Protein AF-G2LH55-F1 (afdb_monomer)

Organism: Chloracidobacterium thermophilum (strain B) (NCBI:txid981222)

Foldseek 3Di:
DVVVVVVVVVVVVVVVVVVVVPDDDDDDDDDDDDDDDDDDDDDDDPVVVVVVVVVVVVVVVVVVVVVVVVVVVVVVVVVVVVVVVVVVVVVVVVVVVVVVVVVVVVVVVVVVVVVVVVVVVVVVVVVVVVVVVVVVVVVVVVVVVVVVVVVVVVVVVVVVVVVVVVVVVVVVVVVVVVVVVVVVVVVVVVVVVVVVVVVVVVVVVVVVVVVVVVVVVDDDDDDDDDDDDDDDDDDDDDDDDDDDDDDDDDDDPDDDDPPPPPPPVVVVVVVLLVQLLVLLLVLLVVCCVVPVPLLVVLLVVLQSCVSCVVSVVVSLVSSVVRHDPVCQQVDQSNLVCCCVPSVVNDPSSNDPPPDVCSSNPYD

Structure (mmCIF, N/CA/C/O backbone):
data_AF-G2LH55-F1
#
_entry.id   AF-G2LH55-F1
#
loop_
_atom_site.group_PDB
_atom_site.id
_atom_site.type_symbol
_atom_site.label_atom_id
_atom_site.label_alt_id
_atom_site.label_comp_id
_atom_site.label_asym_id
_atom_site.label_entity_id
_atom_site.label_seq_id
_atom_site.pdbx_PDB_ins_code
_atom_site.Cartn_x
_atom_site.Cartn_y
_atom_site.Cartn_z
_atom_site.occupancy
_atom_site.B_iso_or_equiv
_atom_site.auth_seq_id
_atom_site.auth_comp_id
_atom_site.auth_asym_id
_atom_site.auth_atom_id
_atom_site.pdbx_PDB_model_num
ATOM 1 N N . MET A 1 1 ? -8.264 20.936 -54.066 1.00 64.19 1 MET A N 1
ATOM 2 C CA . MET A 1 1 ? -6.931 21.371 -54.550 1.00 64.19 1 MET A CA 1
ATOM 3 C C . MET A 1 1 ? -6.030 20.211 -54.971 1.00 64.19 1 MET A C 1
ATOM 5 O O . MET A 1 1 ? -5.472 20.299 -56.052 1.00 64.19 1 MET A O 1
ATOM 9 N N . TYR A 1 2 ? -5.927 19.115 -54.209 1.00 72.25 2 TYR A N 1
ATOM 10 C CA . TYR A 1 2 ? -5.047 17.982 -54.558 1.00 72.25 2 TYR A CA 1
ATOM 11 C C . TYR A 1 2 ? -5.317 17.337 -55.932 1.00 72.25 2 TYR A C 1
ATOM 13 O O . TYR A 1 2 ? -4.376 17.037 -56.660 1.00 72.25 2 TYR A O 1
ATOM 21 N N . TY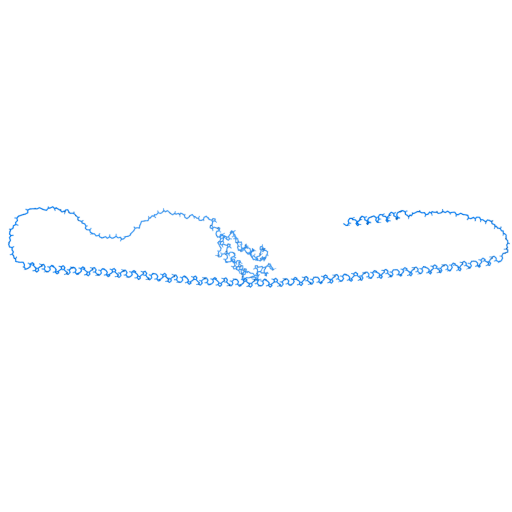R A 1 3 ? -6.584 17.211 -56.341 1.00 75.69 3 TYR A N 1
ATOM 22 C CA . TYR A 1 3 ? -6.937 16.637 -57.649 1.00 75.69 3 TYR A CA 1
ATOM 23 C C . TYR A 1 3 ? -6.503 17.496 -58.850 1.00 75.69 3 TYR A C 1
ATOM 25 O O . TYR A 1 3 ? -6.137 16.953 -59.887 1.00 75.69 3 TYR A O 1
ATOM 33 N N . ALA A 1 4 ? -6.488 18.826 -58.716 1.00 75.06 4 ALA A N 1
ATOM 34 C CA . ALA A 1 4 ? -6.081 19.717 -59.805 1.00 75.06 4 ALA A CA 1
ATOM 35 C C . ALA A 1 4 ? -4.562 19.660 -60.050 1.00 75.06 4 ALA A C 1
ATOM 37 O O . ALA A 1 4 ? -4.119 19.683 -61.193 1.00 75.06 4 ALA A O 1
ATOM 38 N N . ILE A 1 5 ? -3.769 19.513 -58.983 1.00 78.12 5 ILE A N 1
ATOM 39 C CA . ILE A 1 5 ? -2.306 19.399 -59.073 1.00 78.12 5 ILE A CA 1
ATOM 40 C C . ILE A 1 5 ? -1.908 18.055 -59.707 1.00 78.12 5 ILE A C 1
ATOM 42 O O . ILE A 1 5 ? -1.029 18.021 -60.564 1.00 78.12 5 ILE A O 1
ATOM 46 N N . ALA A 1 6 ? -2.600 16.961 -59.368 1.00 79.50 6 ALA A N 1
ATOM 47 C CA . ALA A 1 6 ? -2.318 15.636 -59.928 1.00 79.50 6 ALA A CA 1
ATOM 48 C C . ALA A 1 6 ? -2.534 15.558 -61.456 1.00 79.50 6 ALA A C 1
ATOM 50 O O . ALA A 1 6 ? -1.739 14.938 -62.162 1.00 79.50 6 ALA A O 1
ATOM 51 N N . ILE A 1 7 ? -3.567 16.227 -61.982 1.00 84.25 7 ILE A N 1
ATOM 52 C CA . ILE A 1 7 ? -3.867 16.247 -63.426 1.00 84.25 7 ILE A CA 1
ATOM 53 C C . ILE A 1 7 ? -2.803 17.035 -64.203 1.00 84.25 7 ILE A C 1
ATOM 55 O O . ILE A 1 7 ? -2.378 16.605 -65.275 1.00 84.25 7 ILE A O 1
ATOM 59 N N . VAL A 1 8 ? -2.320 18.152 -63.649 1.00 81.94 8 VAL A N 1
ATOM 60 C CA . VAL A 1 8 ? -1.263 18.959 -64.280 1.00 81.94 8 VAL A CA 1
ATOM 61 C C . VAL A 1 8 ? 0.060 18.190 -64.330 1.00 81.94 8 VAL A C 1
ATOM 63 O O . VAL A 1 8 ? 0.727 18.194 -65.362 1.00 81.94 8 VAL A O 1
ATOM 66 N N . VAL A 1 9 ? 0.415 17.463 -63.266 1.00 85.69 9 VAL A N 1
ATOM 67 C CA . VAL A 1 9 ? 1.640 16.642 -63.242 1.00 85.69 9 VAL A CA 1
ATOM 68 C C . VAL A 1 9 ? 1.572 15.512 -64.276 1.00 85.69 9 VAL A C 1
ATOM 70 O O . VAL A 1 9 ? 2.538 15.297 -65.008 1.00 85.69 9 VAL A O 1
ATOM 73 N N . LEU A 1 10 ? 0.425 14.840 -64.415 1.00 84.56 10 LEU A N 1
ATOM 74 C CA . LEU A 1 10 ? 0.250 13.788 -65.423 1.00 84.56 10 LEU A CA 1
ATOM 75 C C . LEU A 1 10 ? 0.331 14.317 -66.864 1.00 84.56 10 LEU A C 1
ATOM 77 O O . LEU A 1 10 ? 0.940 13.666 -67.713 1.00 84.56 10 LEU A O 1
ATOM 81 N N . ALA A 1 11 ? -0.208 15.507 -67.143 1.00 85.25 11 ALA A N 1
ATOM 82 C CA . ALA A 1 11 ? -0.117 16.124 -68.468 1.00 85.25 11 ALA A CA 1
ATOM 83 C C . ALA A 1 11 ? 1.333 16.500 -68.851 1.00 85.25 11 ALA A C 1
ATOM 85 O O . ALA A 1 11 ? 1.743 16.334 -70.003 1.00 85.25 11 ALA A O 1
ATOM 86 N N . VAL A 1 12 ? 2.144 16.946 -67.885 1.00 86.06 12 VAL A N 1
ATOM 87 C CA . VAL A 1 12 ? 3.565 17.274 -68.107 1.00 86.06 12 VAL A CA 1
ATOM 88 C C . VAL A 1 12 ? 4.394 16.011 -68.366 1.00 86.06 12 VAL A C 1
ATOM 90 O O . VAL A 1 12 ? 5.219 15.985 -69.277 1.00 86.06 12 VAL A O 1
ATOM 93 N N . VAL A 1 13 ? 4.135 14.926 -67.633 1.00 85.56 13 VAL A N 1
ATOM 94 C CA . VAL A 1 13 ? 4.820 13.645 -67.872 1.00 85.56 13 VAL A CA 1
ATOM 95 C C . VAL A 1 13 ? 4.432 13.058 -69.236 1.00 85.56 13 VAL A C 1
ATOM 97 O O . VAL A 1 13 ? 5.301 12.594 -69.974 1.00 85.56 13 VAL A O 1
ATOM 100 N N . ALA A 1 14 ? 3.157 13.145 -69.627 1.00 82.44 14 ALA A N 1
ATOM 101 C CA . ALA A 1 14 ? 2.689 12.653 -70.924 1.00 82.44 14 ALA A CA 1
ATOM 102 C C . ALA A 1 14 ? 3.310 13.412 -72.114 1.00 82.44 14 ALA A C 1
ATOM 104 O O . ALA A 1 14 ? 3.685 12.798 -73.115 1.00 82.44 14 ALA A O 1
ATOM 105 N N . THR A 1 15 ? 3.475 14.733 -71.999 1.00 78.81 15 THR A N 1
ATOM 106 C CA . THR A 1 15 ? 4.101 15.553 -73.053 1.00 78.81 15 THR A CA 1
ATOM 107 C C . THR A 1 15 ? 5.608 15.309 -73.173 1.00 78.81 15 THR A C 1
ATOM 109 O O . THR A 1 15 ? 6.123 15.259 -74.291 1.00 78.81 15 THR A O 1
ATOM 112 N N . ALA A 1 16 ? 6.311 15.058 -72.063 1.00 76.50 16 ALA A N 1
ATOM 113 C CA . ALA A 1 16 ? 7.733 14.702 -72.079 1.00 76.50 16 ALA A CA 1
ATOM 114 C C . ALA A 1 16 ? 7.993 13.328 -72.728 1.00 76.50 16 ALA A C 1
ATOM 116 O O . ALA A 1 16 ? 8.920 13.182 -73.528 1.00 76.50 16 ALA A O 1
ATOM 117 N N . VAL A 1 17 ? 7.144 12.334 -72.444 1.00 77.94 17 VAL A N 1
ATOM 118 C CA . VAL A 1 17 ? 7.252 10.994 -73.047 1.00 77.94 17 VAL A CA 1
ATOM 119 C C . VAL A 1 17 ? 6.922 11.032 -74.544 1.00 77.94 17 VAL A C 1
ATOM 121 O O . VAL A 1 17 ? 7.632 10.422 -75.342 1.00 77.94 17 VAL A O 1
ATOM 124 N N . TRP A 1 18 ? 5.911 11.804 -74.957 1.00 76.00 18 TRP A N 1
ATOM 125 C CA . TRP A 1 18 ? 5.570 11.974 -76.375 1.00 76.00 18 TRP A CA 1
ATOM 126 C C . TRP A 1 18 ? 6.697 12.652 -77.174 1.00 76.00 18 TRP A C 1
ATOM 128 O O . TRP A 1 18 ? 7.017 12.223 -78.283 1.00 76.00 18 TRP A O 1
ATOM 138 N N . PHE A 1 19 ? 7.369 13.649 -76.589 1.00 72.31 19 PHE A N 1
ATOM 139 C CA . PHE A 1 19 ? 8.493 14.340 -77.229 1.00 72.31 19 PHE A CA 1
ATOM 140 C C . PHE A 1 19 ? 9.734 13.446 -77.394 1.00 72.31 19 PHE A C 1
ATOM 142 O O . PHE A 1 19 ? 10.447 13.553 -78.392 1.00 72.31 19 PHE A O 1
ATOM 149 N N . PHE A 1 20 ? 9.975 12.532 -76.450 1.00 68.38 20 PHE A N 1
ATOM 150 C CA . PHE A 1 20 ? 11.118 11.618 -76.495 1.00 68.38 20 PHE A CA 1
ATOM 151 C C . PHE A 1 20 ? 10.909 10.445 -77.466 1.00 68.38 20 PHE A C 1
ATOM 153 O O . PHE A 1 20 ? 11.851 10.007 -78.121 1.00 68.38 20 PHE A O 1
ATOM 160 N N . VAL A 1 21 ? 9.670 9.976 -77.634 1.00 72.69 21 VAL A N 1
ATOM 161 C CA . VAL A 1 21 ? 9.350 8.883 -78.569 1.00 72.69 21 VAL A CA 1
ATOM 162 C C . VAL A 1 21 ? 9.294 9.359 -80.033 1.00 72.69 21 VAL A C 1
ATOM 164 O O . VAL A 1 21 ? 9.503 8.561 -80.944 1.00 72.69 21 VAL A O 1
ATOM 167 N N . PHE A 1 22 ? 9.074 10.654 -80.294 1.00 60.88 22 PHE A N 1
ATOM 168 C CA . PHE A 1 22 ? 8.843 11.162 -81.656 1.00 60.88 22 PHE A CA 1
ATOM 169 C C . PHE A 1 22 ? 10.090 11.701 -82.390 1.00 60.88 22 PHE A C 1
ATOM 171 O O . PHE A 1 22 ? 10.004 12.043 -83.570 1.00 60.88 22 PHE A O 1
ATOM 178 N N . LYS A 1 23 ? 11.269 11.772 -81.753 1.00 58.19 23 LYS A N 1
ATOM 179 C CA . LYS A 1 23 ? 12.467 12.373 -82.372 1.00 58.19 23 LYS A CA 1
ATOM 180 C C . LYS A 1 23 ? 13.677 11.436 -82.383 1.00 58.19 23 LYS A C 1
ATOM 182 O O . LYS A 1 23 ? 14.612 11.601 -81.611 1.00 58.19 23 LYS A O 1
ATOM 187 N N . GLY A 1 24 ? 13.690 10.492 -83.325 1.00 48.97 24 GLY A N 1
ATOM 188 C CA . GLY A 1 24 ? 14.867 9.651 -83.555 1.00 48.97 24 GLY A CA 1
ATOM 189 C C . GLY A 1 24 ? 14.798 8.771 -84.800 1.00 48.97 24 GLY A C 1
ATOM 190 O O . GLY A 1 24 ? 14.705 7.557 -84.668 1.00 48.97 24 GLY A O 1
ATOM 191 N N . LYS A 1 25 ? 14.852 9.357 -86.008 1.00 55.66 25 LYS A N 1
ATOM 192 C CA . LYS A 1 25 ? 15.287 8.649 -87.233 1.00 55.66 25 LYS A CA 1
ATOM 193 C C . LYS A 1 25 ? 15.568 9.615 -88.392 1.00 55.66 25 LYS A C 1
ATOM 195 O O . LYS A 1 25 ? 14.652 10.306 -88.828 1.00 55.66 25 LYS A O 1
ATOM 200 N N . LYS A 1 26 ? 16.822 9.651 -88.860 1.00 46.53 26 LYS A N 1
ATOM 201 C CA . LYS A 1 26 ? 17.352 10.176 -90.145 1.00 46.53 26 LYS A CA 1
ATOM 202 C C . LYS A 1 26 ? 18.884 10.019 -90.080 1.00 46.53 26 LYS A C 1
ATOM 204 O O . LYS A 1 26 ? 19.439 10.398 -89.057 1.00 46.53 26 LYS A O 1
ATOM 209 N N . THR A 1 27 ? 19.646 9.529 -91.052 1.00 44.38 27 THR A N 1
ATOM 210 C CA . THR A 1 27 ? 19.418 8.891 -92.363 1.00 44.38 27 THR A CA 1
ATOM 211 C C . THR A 1 27 ? 20.795 8.366 -92.795 1.00 44.38 27 THR A C 1
ATOM 213 O O . THR A 1 27 ? 21.792 9.028 -92.505 1.00 44.38 27 THR A O 1
ATOM 216 N N . ASP A 1 28 ? 20.830 7.220 -93.467 1.00 49.91 28 ASP A N 1
ATOM 217 C CA . ASP A 1 28 ? 22.025 6.612 -94.058 1.00 49.91 28 ASP A CA 1
ATOM 218 C C . ASP A 1 28 ? 22.551 7.371 -95.296 1.00 49.91 28 ASP A C 1
ATOM 220 O O . ASP A 1 28 ? 21.818 8.137 -95.925 1.00 49.91 28 ASP A O 1
ATOM 224 N N . ASP A 1 29 ? 23.831 7.114 -95.596 1.00 46.53 29 ASP A N 1
ATOM 225 C CA . ASP A 1 29 ? 24.490 6.931 -96.903 1.00 46.53 29 ASP A CA 1
ATOM 226 C C . ASP A 1 29 ? 24.016 7.700 -98.153 1.00 46.53 29 ASP A C 1
ATOM 228 O O . ASP A 1 29 ? 22.884 7.541 -98.602 1.00 46.53 29 ASP A O 1
ATOM 232 N N . ALA A 1 30 ? 24.961 8.375 -98.837 1.00 42.38 30 ALA A N 1
ATOM 233 C CA . ALA A 1 30 ? 25.106 8.336 -100.307 1.00 42.38 30 ALA A CA 1
ATOM 234 C C . ALA A 1 30 ? 26.306 9.149 -100.855 1.00 42.38 30 ALA A C 1
ATOM 236 O O . ALA A 1 30 ? 26.453 10.330 -100.554 1.00 42.38 30 ALA A O 1
ATOM 237 N N . GLY A 1 31 ? 27.031 8.531 -101.804 1.00 35.16 31 GLY A N 1
ATOM 238 C CA . GLY A 1 31 ? 27.524 9.148 -103.056 1.00 35.16 31 GLY A CA 1
ATOM 239 C C . GLY A 1 31 ? 28.988 9.626 -103.072 1.00 35.16 31 GLY A C 1
ATOM 240 O O . GLY A 1 31 ? 29.340 10.519 -102.318 1.00 35.16 31 GLY A O 1
ATOM 241 N N . LEU A 1 32 ? 29.927 9.002 -103.804 1.00 38.06 32 LEU A N 1
ATOM 242 C CA . LEU A 1 32 ? 30.124 8.862 -105.272 1.00 38.06 32 LEU A CA 1
ATOM 243 C C . LEU A 1 32 ? 30.915 10.011 -105.940 1.00 38.06 32 LEU A C 1
ATOM 245 O O . LEU A 1 32 ? 30.547 11.174 -105.835 1.00 38.06 32 LEU A O 1
ATOM 249 N N . GLY A 1 33 ? 31.913 9.616 -106.750 1.00 33.91 33 GLY A N 1
ATOM 250 C CA . GLY A 1 33 ? 32.657 10.429 -107.733 1.00 33.91 33 GLY A CA 1
ATOM 251 C C . GLY A 1 33 ? 34.082 10.772 -107.268 1.00 33.91 33 GLY A C 1
ATOM 252 O O . GLY A 1 33 ? 34.267 11.117 -106.116 1.00 33.91 33 GLY A O 1
ATOM 253 N N . LEU A 1 34 ? 35.154 10.724 -108.063 1.00 37.16 34 LEU A N 1
ATOM 254 C CA . LEU A 1 34 ? 35.272 10.831 -109.513 1.00 37.16 34 LEU A CA 1
ATOM 255 C C . LEU A 1 34 ? 36.726 10.465 -109.924 1.00 37.16 34 LEU A C 1
ATOM 257 O O . LEU A 1 34 ? 37.667 10.914 -109.283 1.00 37.16 34 LEU A O 1
ATOM 261 N N . THR A 1 35 ? 36.867 9.690 -111.007 1.00 36.41 35 THR A N 1
ATOM 262 C CA . THR A 1 35 ? 37.839 9.818 -112.127 1.00 36.41 35 THR A CA 1
ATOM 263 C C . THR A 1 35 ? 39.340 10.066 -111.900 1.00 36.41 35 THR A C 1
ATOM 265 O O . THR A 1 35 ? 39.733 11.025 -111.249 1.00 36.41 35 THR A O 1
ATOM 268 N N . GLY A 1 36 ? 40.169 9.377 -112.699 1.00 38.41 36 GLY A N 1
ATOM 269 C CA . GLY A 1 36 ? 41.393 9.994 -113.234 1.00 38.41 36 GLY A CA 1
ATOM 270 C C . GLY A 1 36 ? 42.547 9.040 -113.516 1.00 38.41 36 GLY A C 1
ATOM 271 O O . GLY A 1 36 ? 43.486 8.953 -112.738 1.00 38.41 36 GLY A O 1
ATOM 272 N N . ILE A 1 37 ? 42.490 8.346 -114.650 1.00 40.00 37 ILE A N 1
ATOM 273 C CA . ILE A 1 37 ? 43.579 7.540 -115.209 1.00 40.00 37 ILE A CA 1
ATOM 274 C C . ILE A 1 37 ? 44.536 8.496 -115.937 1.00 40.00 37 ILE A C 1
ATOM 276 O O . ILE A 1 37 ? 44.094 9.172 -116.863 1.00 40.00 37 ILE A O 1
ATOM 280 N N . ALA A 1 38 ? 45.817 8.540 -115.561 1.00 36.28 38 ALA A N 1
ATOM 281 C CA . ALA A 1 38 ? 46.905 9.023 -116.420 1.00 36.28 38 ALA A CA 1
ATOM 282 C C . ALA A 1 38 ? 48.277 8.582 -115.872 1.00 36.28 38 ALA A C 1
ATOM 284 O O . ALA A 1 38 ? 48.775 9.125 -114.890 1.00 36.28 38 ALA A O 1
ATOM 285 N N . SER A 1 39 ? 48.902 7.602 -116.530 1.00 45.91 39 SER A N 1
ATOM 286 C CA . SER A 1 39 ? 50.368 7.476 -116.573 1.00 45.91 39 SER A CA 1
ATOM 287 C C . SER A 1 39 ? 50.919 8.498 -117.579 1.00 45.91 39 SER A C 1
ATOM 289 O O . SER A 1 39 ? 50.200 8.844 -118.522 1.00 45.91 39 SER A O 1
ATOM 291 N N . PRO A 1 40 ? 52.177 8.962 -117.437 1.00 53.00 40 PRO A N 1
ATOM 292 C CA . PRO A 1 40 ? 53.256 8.224 -118.103 1.00 53.00 40 PRO A CA 1
ATOM 293 C C . PRO A 1 40 ? 54.645 8.249 -117.415 1.00 53.00 40 PRO A C 1
ATOM 295 O O . PRO A 1 40 ? 54.996 9.155 -116.672 1.00 53.00 40 PRO A O 1
ATOM 298 N N . ALA A 1 41 ? 55.424 7.219 -117.764 1.00 38.03 41 ALA A N 1
ATOM 299 C CA . ALA A 1 41 ? 56.844 7.220 -118.146 1.00 38.03 41 ALA A CA 1
ATOM 300 C C . ALA A 1 41 ? 57.958 7.796 -117.227 1.00 38.03 41 ALA A C 1
ATOM 302 O O . ALA A 1 41 ? 58.166 8.997 -117.130 1.00 38.03 41 ALA A O 1
ATOM 303 N N . LEU A 1 42 ? 58.808 6.856 -116.776 1.00 43.66 42 LEU A N 1
ATOM 304 C CA . LEU A 1 42 ? 60.255 6.765 -117.073 1.00 43.66 42 LEU A CA 1
ATOM 305 C C . LEU A 1 42 ? 61.218 7.833 -116.489 1.00 43.66 42 LEU A C 1
ATOM 307 O O . LEU A 1 42 ? 61.481 8.842 -117.135 1.00 43.66 42 LEU A O 1
ATOM 311 N N . ALA A 1 43 ? 61.879 7.527 -115.356 1.00 42.59 43 ALA A N 1
ATOM 312 C CA . ALA A 1 43 ? 63.171 8.129 -114.967 1.00 42.59 43 ALA A CA 1
ATOM 313 C C . ALA A 1 43 ? 63.974 7.272 -113.943 1.00 42.59 43 ALA A C 1
ATOM 315 O O . ALA A 1 43 ? 63.463 6.963 -112.875 1.00 42.59 43 ALA A O 1
ATOM 316 N N . ALA A 1 44 ? 65.213 6.915 -114.327 1.00 48.66 44 ALA A N 1
ATOM 317 C CA . ALA A 1 44 ? 66.447 6.536 -113.590 1.00 48.66 44 ALA A CA 1
ATOM 318 C C . ALA A 1 44 ? 66.428 5.670 -112.282 1.00 48.66 44 ALA A C 1
ATOM 320 O O . ALA A 1 44 ? 65.707 5.983 -111.339 1.00 48.66 44 ALA A O 1
ATOM 321 N N . PRO A 1 45 ? 67.299 4.634 -112.146 1.00 53.84 45 PRO A N 1
ATOM 322 C CA . PRO A 1 45 ? 67.207 3.639 -111.062 1.00 53.84 45 PRO A CA 1
ATOM 323 C C . PRO A 1 45 ? 67.914 3.930 -109.713 1.00 53.84 45 PRO A C 1
ATOM 325 O O . PRO A 1 45 ? 67.729 3.120 -108.805 1.00 53.84 45 PRO A O 1
ATOM 328 N N . ASP A 1 46 ? 68.641 5.038 -109.506 1.00 56.06 46 ASP A N 1
ATOM 329 C CA . ASP A 1 46 ? 69.423 5.227 -108.255 1.00 56.06 46 ASP A CA 1
ATOM 330 C C . ASP A 1 46 ? 68.859 6.256 -107.245 1.00 56.06 46 ASP A C 1
ATOM 332 O O . ASP A 1 46 ? 69.009 6.064 -106.037 1.00 56.06 46 ASP A O 1
ATOM 336 N N . ASP A 1 47 ? 68.084 7.263 -107.667 1.00 57.47 47 ASP A N 1
ATOM 337 C CA . ASP A 1 47 ? 67.432 8.216 -106.737 1.00 57.47 47 ASP A CA 1
ATOM 338 C C . ASP A 1 47 ? 66.139 7.653 -106.109 1.00 57.47 47 ASP A C 1
ATOM 340 O O . ASP A 1 47 ? 65.730 8.025 -105.004 1.00 57.47 47 ASP A O 1
ATOM 344 N N . SER A 1 48 ? 65.511 6.688 -106.786 1.00 61.75 48 SER A N 1
ATOM 345 C CA . SER A 1 48 ? 64.275 6.021 -106.355 1.00 61.75 48 SER A CA 1
ATOM 346 C C . SER A 1 48 ? 64.468 5.185 -105.084 1.00 61.75 48 SER A C 1
ATOM 348 O O . SER A 1 48 ? 63.588 5.165 -104.220 1.00 61.75 48 SER A O 1
ATOM 350 N N . GLN A 1 49 ? 65.613 4.512 -104.936 1.00 69.06 49 GLN A N 1
ATOM 351 C CA . GLN A 1 49 ? 65.882 3.666 -103.770 1.00 69.06 49 GLN A CA 1
ATOM 352 C C . GLN A 1 49 ? 66.232 4.495 -102.530 1.00 69.06 49 GLN A C 1
ATOM 354 O O . GLN A 1 49 ? 65.806 4.153 -101.425 1.00 69.06 49 GLN A O 1
ATOM 359 N N . ALA A 1 50 ? 66.959 5.605 -102.696 1.00 71.69 50 ALA A N 1
ATOM 360 C CA . ALA A 1 50 ? 67.245 6.545 -101.613 1.00 71.69 50 ALA A CA 1
ATOM 361 C C . ALA A 1 50 ? 65.964 7.248 -101.125 1.00 71.69 50 ALA A C 1
ATOM 363 O O . ALA A 1 50 ? 65.715 7.304 -99.919 1.00 71.69 50 ALA A O 1
ATOM 364 N N . ALA A 1 51 ? 65.100 7.684 -102.049 1.00 73.94 51 ALA A N 1
ATOM 365 C CA . ALA A 1 51 ? 63.791 8.248 -101.723 1.00 73.94 51 ALA A CA 1
ATOM 366 C C . ALA A 1 51 ? 62.864 7.228 -101.033 1.00 73.94 51 ALA A C 1
ATOM 368 O O . ALA A 1 51 ? 62.186 7.567 -100.063 1.00 73.94 51 ALA A O 1
ATOM 369 N N . ALA A 1 52 ? 62.875 5.961 -101.465 1.00 76.56 52 ALA A N 1
ATOM 370 C CA . ALA A 1 52 ? 62.105 4.894 -100.825 1.00 76.56 52 ALA A CA 1
ATOM 371 C C . ALA A 1 52 ? 62.590 4.586 -99.395 1.00 76.56 52 ALA A C 1
ATOM 373 O O . ALA A 1 52 ? 61.765 4.406 -98.499 1.00 76.56 52 ALA A O 1
ATOM 374 N N . ARG A 1 53 ? 63.910 4.579 -99.150 1.00 81.00 53 ARG A N 1
ATOM 375 C CA . ARG A 1 53 ? 64.486 4.409 -97.801 1.00 81.00 53 ARG A CA 1
ATOM 376 C C . ARG A 1 53 ? 64.179 5.599 -96.889 1.00 81.00 53 ARG A C 1
ATOM 378 O O . ARG A 1 53 ? 63.844 5.391 -95.727 1.00 81.00 53 ARG A O 1
ATOM 385 N N . ALA A 1 54 ? 64.223 6.827 -97.408 1.00 79.88 54 ALA A N 1
ATOM 386 C CA . ALA A 1 54 ? 63.834 8.023 -96.660 1.00 79.88 54 ALA A CA 1
ATOM 387 C C . ALA A 1 54 ? 62.333 8.025 -96.309 1.00 79.88 54 ALA A C 1
ATOM 389 O O . ALA A 1 54 ? 61.965 8.332 -95.177 1.00 79.88 54 ALA A O 1
ATOM 390 N N . ALA A 1 55 ? 61.468 7.612 -97.241 1.00 82.69 55 ALA A N 1
ATOM 391 C CA . ALA A 1 55 ? 60.035 7.459 -96.993 1.00 82.69 55 ALA A CA 1
ATOM 392 C C . ALA A 1 55 ? 59.729 6.331 -95.988 1.00 82.69 55 ALA A C 1
ATOM 394 O O . ALA A 1 55 ? 58.833 6.476 -95.158 1.00 82.69 55 ALA A O 1
ATOM 395 N N . ALA A 1 56 ? 60.480 5.225 -96.021 1.00 83.25 56 ALA A N 1
ATOM 396 C CA . ALA A 1 56 ? 60.371 4.152 -95.031 1.00 83.25 56 ALA A CA 1
ATOM 397 C C . ALA A 1 56 ? 60.790 4.627 -93.628 1.00 83.25 56 ALA A C 1
ATOM 399 O O . ALA A 1 56 ? 60.033 4.443 -92.678 1.00 83.25 56 ALA A O 1
ATOM 400 N N . ALA A 1 57 ? 61.916 5.338 -93.509 1.00 84.50 57 ALA A N 1
ATOM 401 C CA . ALA A 1 57 ? 62.369 5.918 -92.243 1.00 84.50 57 ALA A CA 1
ATOM 402 C C . ALA A 1 57 ? 61.377 6.954 -91.676 1.00 84.50 57 ALA A C 1
ATOM 404 O O . ALA A 1 57 ? 61.152 7.009 -90.468 1.00 84.50 57 ALA A O 1
ATOM 405 N N . GLN A 1 58 ? 60.732 7.754 -92.535 1.00 87.50 58 GLN A N 1
ATOM 406 C CA . GLN A 1 58 ? 59.674 8.677 -92.109 1.00 87.50 58 GLN A CA 1
ATOM 407 C C . GLN A 1 58 ? 58.431 7.948 -91.590 1.00 87.50 58 GLN A C 1
ATOM 409 O O . GLN A 1 58 ? 57.885 8.355 -90.566 1.00 87.50 58 GLN A O 1
ATOM 414 N N . ARG A 1 59 ? 58.011 6.859 -92.247 1.00 89.38 59 ARG A N 1
ATOM 415 C CA . ARG A 1 59 ? 56.887 6.027 -91.788 1.00 89.38 59 ARG A CA 1
ATOM 416 C C . ARG A 1 59 ? 57.189 5.340 -90.462 1.00 89.38 59 ARG A C 1
ATOM 418 O O . ARG A 1 59 ? 56.311 5.280 -89.612 1.00 89.38 59 ARG A O 1
ATOM 425 N N . GLU A 1 60 ? 58.415 4.870 -90.253 1.00 90.75 60 GLU A N 1
ATOM 426 C CA . GLU A 1 60 ? 58.842 4.301 -88.970 1.00 90.75 60 GLU A CA 1
ATOM 427 C C . GLU A 1 60 ? 58.869 5.359 -87.859 1.00 90.75 60 GLU A C 1
ATOM 429 O O . GLU A 1 60 ? 58.350 5.114 -86.772 1.00 90.75 60 GLU A O 1
ATOM 434 N N . ALA A 1 61 ? 59.385 6.562 -88.129 1.00 89.44 61 ALA A N 1
ATOM 435 C CA . ALA A 1 61 ? 59.368 7.669 -87.171 1.00 89.44 61 ALA A CA 1
ATOM 436 C C . ALA A 1 61 ? 57.942 8.173 -86.868 1.00 89.44 61 ALA A C 1
ATOM 438 O O . ALA A 1 61 ? 57.640 8.605 -85.755 1.00 89.44 61 ALA A O 1
ATOM 439 N N . GLU A 1 62 ? 57.038 8.146 -87.848 1.00 91.50 62 GLU A N 1
ATOM 440 C CA . GLU A 1 62 ? 55.620 8.437 -87.638 1.00 91.50 62 GLU A CA 1
ATOM 441 C C . GLU A 1 62 ? 54.928 7.329 -86.836 1.00 91.50 62 GLU A C 1
ATOM 443 O O . GLU A 1 62 ? 54.233 7.639 -85.872 1.00 91.50 62 GLU A O 1
ATOM 448 N N . ALA A 1 63 ? 55.192 6.056 -87.139 1.00 91.12 63 ALA A N 1
ATOM 449 C CA . ALA A 1 63 ? 54.680 4.918 -86.379 1.00 91.12 63 ALA A CA 1
ATOM 450 C C . ALA A 1 63 ? 55.177 4.924 -84.923 1.00 91.12 63 ALA A C 1
ATOM 452 O O . ALA A 1 63 ? 54.397 4.661 -84.011 1.00 91.12 63 ALA A O 1
ATOM 453 N N . GLN A 1 64 ? 56.440 5.292 -84.678 1.00 92.19 64 GLN A N 1
ATOM 454 C CA . GLN A 1 64 ? 56.981 5.469 -83.326 1.00 92.19 64 GLN A CA 1
ATOM 455 C C . GLN A 1 64 ? 56.282 6.610 -82.578 1.00 92.19 64 GLN A C 1
ATOM 457 O O . GLN A 1 64 ? 55.878 6.425 -81.433 1.00 92.19 64 GLN A O 1
ATOM 462 N N . ARG A 1 65 ? 56.057 7.760 -83.229 1.00 93.56 65 ARG A N 1
ATOM 463 C CA . ARG A 1 65 ? 55.303 8.876 -82.630 1.00 93.56 65 ARG A CA 1
ATOM 464 C C . ARG A 1 65 ? 53.847 8.511 -82.352 1.00 93.56 65 ARG A C 1
ATOM 466 O O . ARG A 1 65 ? 53.322 8.894 -81.311 1.00 93.56 65 ARG A O 1
ATOM 473 N N . GLN A 1 66 ? 53.202 7.756 -83.240 1.00 92.62 66 GLN A N 1
ATOM 474 C CA . GLN A 1 66 ? 51.844 7.252 -83.027 1.00 92.62 66 GLN A CA 1
ATOM 475 C C . GLN A 1 66 ? 51.793 6.237 -81.877 1.00 92.62 66 GLN A C 1
ATOM 477 O O . GLN A 1 66 ? 50.884 6.307 -81.054 1.00 92.62 66 GLN A O 1
ATOM 482 N N . ALA A 1 67 ? 52.779 5.342 -81.767 1.00 92.75 67 ALA A N 1
ATOM 483 C CA . ALA A 1 67 ? 52.880 4.393 -80.661 1.00 92.75 67 ALA A CA 1
ATOM 484 C C . ALA A 1 67 ? 53.122 5.101 -79.318 1.00 92.75 67 ALA A C 1
ATOM 486 O O . ALA A 1 67 ? 52.465 4.780 -78.331 1.00 92.75 67 ALA A O 1
ATOM 487 N N . GLU A 1 68 ? 54.005 6.101 -79.278 1.00 94.19 68 GLU A N 1
ATOM 488 C CA . GLU A 1 68 ? 54.257 6.901 -78.077 1.00 94.19 68 GLU A CA 1
ATOM 489 C C . GLU A 1 68 ? 53.031 7.748 -77.692 1.00 94.19 68 GLU A C 1
ATOM 491 O O . GLU A 1 68 ? 52.660 7.805 -76.519 1.00 94.19 68 GLU A O 1
ATOM 496 N N . ALA A 1 69 ? 52.342 8.352 -78.666 1.00 93.62 69 ALA A N 1
ATOM 497 C CA . ALA A 1 69 ? 51.089 9.069 -78.432 1.00 93.62 69 ALA A CA 1
ATOM 498 C C . ALA A 1 69 ? 49.984 8.135 -77.907 1.00 93.62 69 ALA A C 1
ATOM 500 O O . ALA A 1 69 ? 49.274 8.497 -76.969 1.00 93.62 69 ALA A O 1
ATOM 501 N N . ALA A 1 70 ? 49.875 6.916 -78.447 1.00 94.00 70 ALA A N 1
ATOM 502 C CA . ALA A 1 70 ? 48.940 5.902 -77.965 1.00 94.00 70 ALA A CA 1
ATOM 503 C C . ALA A 1 70 ? 49.281 5.430 -76.542 1.00 94.00 70 ALA A C 1
ATOM 505 O O . ALA A 1 70 ? 48.377 5.255 -75.727 1.00 94.00 70 ALA A O 1
ATOM 506 N N . GLN A 1 71 ? 50.568 5.274 -76.209 1.00 94.38 71 GLN A N 1
ATOM 507 C CA . GLN A 1 71 ? 51.008 4.939 -74.851 1.00 94.38 71 GLN A CA 1
ATOM 508 C C . GLN A 1 71 ? 50.686 6.055 -73.855 1.00 94.38 71 GLN A C 1
ATOM 510 O O . GLN A 1 71 ? 50.131 5.772 -72.796 1.00 94.38 71 GLN A O 1
ATOM 515 N N . ARG A 1 72 ? 50.957 7.318 -74.207 1.00 94.62 72 ARG A N 1
ATOM 516 C CA . ARG A 1 72 ? 50.616 8.476 -73.365 1.00 94.62 72 ARG A CA 1
ATOM 517 C C . ARG A 1 72 ? 49.106 8.601 -73.160 1.00 94.62 72 ARG A C 1
ATOM 519 O O . ARG A 1 72 ? 48.671 8.803 -72.033 1.00 94.62 72 ARG A O 1
ATOM 526 N N . ALA A 1 73 ? 48.306 8.402 -74.210 1.00 94.00 73 ALA A N 1
ATOM 527 C CA . ALA A 1 73 ? 46.847 8.399 -74.104 1.00 94.00 73 ALA A CA 1
ATOM 528 C C . ALA A 1 73 ? 46.330 7.246 -73.222 1.00 94.00 73 ALA A C 1
ATOM 530 O O . ALA A 1 73 ? 45.432 7.446 -72.406 1.00 94.00 73 ALA A O 1
ATOM 531 N N . ALA A 1 74 ? 46.912 6.047 -73.337 1.00 94.88 74 ALA A N 1
ATOM 532 C CA . ALA A 1 74 ? 46.562 4.910 -72.487 1.00 94.88 74 ALA A CA 1
ATOM 533 C C . ALA A 1 74 ? 46.967 5.133 -71.018 1.00 94.88 74 ALA A C 1
ATOM 535 O O . ALA A 1 74 ? 46.233 4.749 -70.107 1.00 94.88 74 ALA A O 1
ATOM 536 N N . GLU A 1 75 ? 48.114 5.765 -70.767 1.00 95.31 75 GLU A N 1
ATOM 537 C CA . GLU A 1 75 ? 48.552 6.133 -69.419 1.00 95.31 75 GLU A CA 1
ATOM 538 C C . GLU A 1 75 ? 47.655 7.218 -68.807 1.00 95.31 75 GLU A C 1
ATOM 540 O O . GLU A 1 75 ? 47.255 7.103 -67.649 1.00 95.31 75 GLU A O 1
ATOM 545 N N . GLU A 1 76 ? 47.273 8.232 -69.584 1.00 95.38 76 GLU A N 1
ATOM 546 C CA . GLU A 1 76 ? 46.330 9.267 -69.157 1.00 95.38 76 GLU A CA 1
ATOM 547 C C . GLU A 1 76 ? 44.957 8.671 -68.820 1.00 95.38 76 GLU A C 1
ATOM 549 O O . GLU A 1 76 ? 44.390 8.990 -67.774 1.00 95.38 76 GLU A O 1
ATOM 554 N N . GLN A 1 77 ? 44.459 7.733 -69.633 1.00 94.38 77 GLN A N 1
ATOM 555 C CA . GLN A 1 77 ? 43.224 7.001 -69.338 1.00 94.38 77 GLN A CA 1
ATOM 556 C C . GLN A 1 77 ? 43.322 6.196 -68.040 1.00 94.38 77 GLN A C 1
ATOM 558 O O . GLN A 1 77 ? 42.401 6.250 -67.227 1.00 94.38 77 GLN A O 1
ATOM 563 N N . ARG A 1 78 ? 44.442 5.499 -67.800 1.00 95.94 78 ARG A N 1
ATOM 564 C CA . ARG A 1 78 ? 44.664 4.756 -66.548 1.00 95.94 78 ARG A CA 1
ATOM 565 C C . ARG A 1 78 ? 44.691 5.680 -65.335 1.00 95.94 78 ARG A C 1
ATOM 567 O O . ARG A 1 78 ? 44.036 5.383 -64.342 1.00 95.94 78 ARG A O 1
ATOM 574 N N . ARG A 1 79 ? 45.388 6.817 -65.425 1.00 94.88 79 ARG A N 1
ATOM 575 C CA . ARG A 1 79 ? 45.431 7.822 -64.349 1.00 94.88 79 ARG A CA 1
ATOM 576 C C . ARG A 1 79 ? 44.053 8.443 -64.099 1.00 94.88 79 ARG A C 1
ATOM 578 O O . ARG A 1 79 ? 43.675 8.637 -62.948 1.00 94.88 79 ARG A O 1
ATOM 585 N N . ALA A 1 80 ? 43.282 8.721 -65.151 1.00 94.94 80 ALA A N 1
ATOM 586 C CA . ALA A 1 80 ? 41.918 9.234 -65.029 1.00 94.94 80 ALA A CA 1
ATOM 587 C C . ALA A 1 80 ? 40.964 8.202 -64.402 1.00 94.94 80 ALA A C 1
ATOM 589 O O . ALA A 1 80 ? 40.116 8.560 -63.584 1.00 94.94 80 ALA A O 1
ATOM 590 N N . GLU A 1 81 ? 41.104 6.922 -64.750 1.00 95.81 81 GLU A N 1
ATOM 591 C CA . GLU A 1 81 ? 40.333 5.836 -64.145 1.00 95.81 81 GLU A CA 1
ATOM 592 C C . GLU A 1 81 ? 40.706 5.626 -62.671 1.00 95.81 81 GLU A C 1
ATOM 594 O O . GLU A 1 81 ? 39.821 5.503 -61.824 1.00 95.81 81 GLU A O 1
ATOM 599 N N . GLU A 1 82 ? 41.997 5.650 -62.341 1.00 96.00 82 GLU A N 1
ATOM 600 C CA . GLU A 1 82 ? 42.482 5.574 -60.961 1.00 96.00 82 GLU A CA 1
ATOM 601 C C . GLU A 1 82 ? 41.969 6.749 -60.118 1.00 96.00 82 GLU A C 1
ATOM 603 O O . GLU A 1 82 ? 41.456 6.538 -59.018 1.00 96.00 82 GLU A O 1
ATOM 608 N N . ALA A 1 83 ? 41.998 7.973 -60.658 1.00 95.44 83 ALA A N 1
ATOM 609 C CA . ALA A 1 83 ? 41.443 9.152 -59.998 1.00 95.44 83 ALA A CA 1
ATOM 610 C C . ALA A 1 83 ? 39.931 9.020 -59.741 1.00 95.44 83 ALA A C 1
ATOM 612 O O . ALA A 1 83 ? 39.469 9.332 -58.642 1.00 95.44 83 ALA A O 1
ATOM 613 N N . ARG A 1 84 ? 39.161 8.499 -60.709 1.00 96.56 84 ARG A N 1
ATOM 614 C CA . ARG A 1 84 ? 37.718 8.240 -60.537 1.00 96.56 84 ARG A CA 1
ATOM 615 C C . ARG A 1 84 ? 37.447 7.197 -59.457 1.00 96.56 84 ARG A C 1
ATOM 617 O O . ARG A 1 84 ? 36.583 7.417 -58.614 1.00 96.56 84 ARG A O 1
ATOM 624 N N . ARG A 1 85 ? 38.203 6.095 -59.444 1.00 95.88 85 ARG A N 1
ATOM 625 C CA . ARG A 1 85 ? 38.081 5.049 -58.414 1.00 95.88 85 ARG A CA 1
ATOM 626 C C . ARG A 1 85 ? 38.432 5.587 -57.024 1.00 95.88 85 ARG A C 1
ATOM 628 O O . ARG A 1 85 ? 37.735 5.277 -56.061 1.00 95.88 85 ARG A O 1
ATOM 635 N N . ALA A 1 86 ? 39.467 6.421 -56.909 1.00 95.81 86 ALA A N 1
ATOM 636 C CA . ALA A 1 86 ? 39.840 7.058 -55.647 1.00 95.81 86 ALA A CA 1
ATOM 637 C C . ALA A 1 86 ? 38.769 8.049 -55.152 1.00 95.81 86 ALA A C 1
ATOM 639 O O . ALA A 1 86 ? 38.481 8.103 -53.956 1.00 95.81 86 ALA A O 1
ATOM 640 N N . GLU A 1 87 ? 38.152 8.819 -56.053 1.00 96.19 87 GLU A N 1
ATOM 641 C CA . GLU A 1 87 ? 37.042 9.713 -55.707 1.00 96.19 87 GLU A CA 1
ATOM 642 C C . GLU A 1 87 ? 35.795 8.930 -55.268 1.00 96.19 87 GLU A C 1
ATOM 644 O O . GLU A 1 87 ? 35.174 9.272 -54.262 1.00 96.19 87 GLU A O 1
ATOM 649 N N . GLU A 1 88 ? 35.453 7.849 -55.971 1.00 96.44 88 GLU A N 1
ATOM 650 C CA . GLU A 1 88 ? 34.348 6.961 -55.601 1.00 96.44 88 GLU A CA 1
ATOM 651 C C . GLU A 1 88 ? 34.566 6.340 -54.214 1.00 96.44 88 GLU A C 1
ATOM 653 O O . GLU A 1 88 ? 33.664 6.367 -53.376 1.00 96.44 88 GLU A O 1
ATOM 658 N N . GLN A 1 89 ? 35.782 5.869 -53.922 1.00 95.81 89 GLN A N 1
ATOM 659 C CA . GLN A 1 89 ? 36.140 5.359 -52.596 1.00 95.81 89 GLN A CA 1
ATOM 660 C C . GLN A 1 89 ? 35.987 6.422 -51.503 1.00 95.81 89 GLN A C 1
ATOM 662 O O . GLN A 1 89 ? 35.401 6.134 -50.460 1.00 95.81 89 GLN A O 1
ATOM 667 N N . ARG A 1 90 ? 36.447 7.657 -51.744 1.00 97.00 90 ARG A N 1
ATOM 668 C CA . ARG A 1 90 ? 36.281 8.767 -50.789 1.00 97.00 90 ARG A CA 1
ATOM 669 C C . ARG A 1 90 ? 34.811 9.090 -50.541 1.00 97.00 90 ARG A C 1
ATOM 671 O O . ARG A 1 90 ? 34.425 9.264 -49.390 1.00 97.00 90 ARG A O 1
ATOM 678 N N . ARG A 1 91 ? 33.985 9.115 -51.591 1.00 96.94 91 ARG A N 1
ATOM 679 C CA . ARG A 1 91 ? 32.536 9.343 -51.467 1.00 96.94 91 ARG A CA 1
ATOM 680 C C . ARG A 1 91 ? 31.857 8.237 -50.657 1.00 96.94 91 ARG A C 1
ATOM 682 O O . ARG A 1 91 ? 31.021 8.537 -49.810 1.00 96.94 91 ARG A O 1
ATOM 689 N N . LEU A 1 92 ? 32.223 6.973 -50.877 1.00 96.94 92 LEU A N 1
ATOM 690 C CA . LEU A 1 92 ? 31.700 5.846 -50.097 1.00 96.94 92 LEU A CA 1
ATOM 691 C C . LEU A 1 92 ? 32.142 5.905 -48.630 1.00 96.94 92 LEU A C 1
ATOM 693 O O . LEU A 1 92 ? 31.342 5.630 -47.737 1.00 96.94 92 LEU A O 1
ATOM 697 N N . GLU A 1 93 ? 33.396 6.267 -48.361 1.00 96.75 93 GLU A N 1
ATOM 698 C CA . GLU A 1 93 ? 33.892 6.429 -46.993 1.00 96.75 93 GLU A CA 1
ATOM 699 C C . GLU A 1 93 ? 33.189 7.587 -46.273 1.00 96.75 93 GLU A C 1
ATOM 701 O O . GLU A 1 93 ? 32.768 7.435 -45.128 1.00 96.75 93 GLU A O 1
ATOM 706 N N . GLU A 1 94 ? 32.992 8.721 -46.947 1.00 97.06 94 GLU A N 1
ATOM 707 C CA . GLU A 1 94 ? 32.244 9.859 -46.411 1.00 97.06 94 GLU A CA 1
ATOM 708 C C . GLU A 1 94 ? 30.788 9.482 -46.105 1.00 97.06 94 GLU A C 1
ATOM 710 O O . GLU A 1 94 ? 30.294 9.770 -45.014 1.00 97.06 94 GLU A O 1
ATOM 715 N N . GLN A 1 95 ? 30.121 8.756 -47.009 1.00 96.62 95 GLN A N 1
ATOM 716 C CA . GLN A 1 95 ? 28.774 8.234 -46.768 1.00 96.62 95 GLN A CA 1
ATOM 717 C C . GLN A 1 95 ? 28.727 7.304 -45.552 1.00 96.62 95 GLN A C 1
ATOM 719 O O . GLN A 1 95 ? 27.841 7.455 -44.711 1.00 96.62 95 GLN A O 1
ATOM 724 N N . ARG A 1 96 ? 29.696 6.389 -45.412 1.00 97.50 96 ARG A N 1
ATOM 725 C CA . ARG A 1 96 ? 29.789 5.496 -44.246 1.00 97.50 96 ARG A CA 1
ATOM 726 C C . ARG A 1 96 ? 29.995 6.270 -42.949 1.00 97.50 96 ARG A C 1
ATOM 728 O O . ARG A 1 96 ? 29.324 5.974 -41.967 1.00 97.50 96 ARG A O 1
ATOM 735 N N . ARG A 1 97 ? 30.865 7.285 -42.947 1.00 97.44 97 ARG A N 1
ATOM 736 C CA . ARG A 1 97 ? 31.094 8.145 -41.774 1.00 97.44 97 ARG A CA 1
ATOM 737 C C . ARG A 1 97 ? 29.833 8.915 -41.381 1.00 97.44 97 ARG A C 1
ATOM 739 O O . ARG A 1 97 ? 29.520 8.997 -40.198 1.00 97.44 97 ARG A O 1
ATOM 746 N N . LEU A 1 98 ? 29.091 9.454 -42.349 1.00 97.19 98 LEU A N 1
ATOM 747 C CA . LEU A 1 98 ? 27.824 10.145 -42.086 1.00 97.19 98 LEU A CA 1
ATOM 748 C C . LEU A 1 98 ? 26.744 9.187 -41.570 1.00 97.19 98 LEU A C 1
ATOM 750 O O . LEU A 1 98 ? 25.994 9.544 -40.663 1.00 97.19 98 LEU A O 1
ATOM 754 N N . GLU A 1 99 ? 26.658 7.975 -42.118 1.00 97.19 99 GLU A N 1
ATOM 755 C CA . GLU A 1 99 ? 25.729 6.955 -41.630 1.00 97.19 99 GLU A CA 1
ATOM 756 C C . GLU A 1 99 ? 26.077 6.517 -40.202 1.00 97.19 99 GLU A C 1
ATOM 758 O O . GLU A 1 99 ? 25.193 6.433 -39.351 1.00 97.19 99 GLU A O 1
ATOM 763 N N . GLU A 1 100 ? 27.360 6.303 -39.908 1.00 97.44 100 GLU A N 1
ATOM 764 C CA . GLU A 1 100 ? 27.837 5.978 -38.564 1.00 97.44 100 GLU A CA 1
ATOM 765 C C . GLU A 1 100 ? 27.525 7.102 -37.568 1.00 97.44 100 GLU A C 1
ATOM 767 O O . GLU A 1 100 ? 26.983 6.840 -36.494 1.00 97.44 100 GLU A O 1
ATOM 772 N N . GLN A 1 101 ? 27.767 8.363 -37.941 1.00 96.81 101 GLN A N 1
ATOM 773 C CA . GLN A 1 101 ? 27.397 9.518 -37.120 1.00 96.81 101 GLN A CA 1
ATOM 774 C C . GLN A 1 101 ? 25.890 9.579 -36.856 1.00 96.81 101 GLN A C 1
ATOM 776 O O . GLN A 1 101 ? 25.486 9.789 -35.713 1.00 96.81 101 GLN A O 1
ATOM 781 N N . ARG A 1 102 ? 25.054 9.340 -37.876 1.00 97.62 102 ARG A N 1
ATOM 782 C CA . ARG A 1 102 ? 23.593 9.294 -37.712 1.00 97.62 102 ARG A CA 1
ATOM 783 C C . ARG A 1 102 ? 23.161 8.174 -36.775 1.00 97.62 102 ARG A C 1
ATOM 785 O O . ARG A 1 102 ? 22.334 8.416 -35.904 1.00 97.62 102 ARG A O 1
ATOM 792 N N . ARG A 1 103 ? 23.746 6.980 -36.904 1.00 97.56 103 ARG A N 1
ATOM 793 C CA . ARG A 1 103 ? 23.462 5.848 -36.009 1.00 97.56 103 ARG A CA 1
ATOM 794 C C . ARG A 1 103 ? 23.860 6.156 -34.566 1.00 97.56 103 ARG A C 1
ATOM 796 O O . ARG A 1 103 ? 23.101 5.844 -33.655 1.00 97.56 103 ARG A O 1
ATOM 803 N N . LEU A 1 104 ? 25.013 6.788 -34.343 1.00 97.50 104 LEU A N 1
ATOM 804 C CA . LEU A 1 104 ? 25.449 7.196 -33.003 1.00 97.50 104 LEU A CA 1
ATOM 805 C C . LEU A 1 104 ? 24.550 8.287 -32.411 1.00 97.50 104 LEU A C 1
ATOM 807 O O . LEU A 1 104 ? 24.230 8.244 -31.225 1.00 97.50 104 LEU A O 1
ATOM 811 N N . GLU A 1 105 ? 24.125 9.260 -33.216 1.00 97.31 105 GLU A N 1
ATOM 812 C CA . GLU A 1 105 ? 23.195 10.298 -32.772 1.00 97.31 105 GLU A CA 1
ATOM 813 C C . GLU A 1 105 ? 21.817 9.713 -32.436 1.00 97.31 105 GLU A C 1
ATOM 815 O O . GLU A 1 105 ? 21.241 10.047 -31.403 1.00 97.31 105 GLU A O 1
ATOM 820 N N . GLU A 1 106 ? 21.312 8.794 -33.258 1.00 97.31 106 GLU A N 1
ATOM 821 C CA . GLU A 1 106 ? 20.065 8.073 -33.003 1.00 97.31 106 GLU A CA 1
ATOM 822 C C . GLU A 1 106 ? 20.149 7.238 -31.719 1.00 97.31 106 GLU A C 1
ATOM 824 O O . GLU A 1 106 ? 19.255 7.317 -30.878 1.00 97.31 106 GLU A O 1
ATOM 829 N N . GLN A 1 107 ? 21.257 6.519 -31.503 1.00 96.62 107 GLN A N 1
ATOM 830 C CA . GLN A 1 107 ? 21.502 5.790 -30.255 1.00 96.62 107 GLN A CA 1
ATOM 831 C C . GLN A 1 107 ? 21.531 6.720 -29.040 1.00 96.62 107 GLN A C 1
ATOM 833 O O . GLN A 1 107 ? 20.918 6.403 -28.023 1.00 96.62 107 GLN A O 1
ATOM 838 N N . ARG A 1 108 ? 22.186 7.884 -29.141 1.00 97.69 108 ARG A N 1
ATOM 839 C CA . ARG A 1 108 ? 22.208 8.880 -28.057 1.00 97.69 108 ARG A CA 1
ATOM 840 C C . ARG A 1 108 ? 20.817 9.416 -27.744 1.00 97.69 108 ARG A C 1
ATOM 842 O O . ARG A 1 108 ? 20.466 9.518 -26.573 1.00 97.69 108 ARG A O 1
ATOM 849 N N . ARG A 1 109 ? 20.014 9.720 -28.767 1.00 97.56 109 ARG A N 1
ATOM 850 C CA . ARG A 1 109 ? 18.625 10.172 -28.588 1.00 97.56 109 ARG A CA 1
ATOM 851 C C . ARG A 1 109 ? 17.767 9.087 -27.937 1.00 97.56 109 ARG A C 1
ATOM 853 O O . ARG A 1 109 ? 17.038 9.384 -26.998 1.00 97.56 109 ARG A O 1
ATOM 860 N N . ALA A 1 110 ? 17.904 7.836 -28.375 1.00 96.94 110 ALA A N 1
ATOM 861 C CA . ALA A 1 110 ? 17.190 6.705 -27.789 1.00 96.94 110 ALA A CA 1
ATOM 862 C C . ALA A 1 110 ? 17.612 6.433 -26.332 1.00 96.94 110 ALA A C 1
ATOM 864 O O . ALA A 1 110 ? 16.769 6.114 -25.494 1.00 96.94 110 ALA A O 1
ATOM 865 N N . GLU A 1 111 ? 18.900 6.569 -26.001 1.00 97.56 111 GLU A N 1
ATOM 866 C CA . GLU A 1 111 ? 19.382 6.453 -24.620 1.00 97.56 111 GLU A CA 1
ATOM 867 C C . GLU A 1 111 ? 18.852 7.597 -23.745 1.00 97.56 111 GLU A C 1
ATOM 869 O O . GLU A 1 111 ? 18.384 7.355 -22.633 1.00 97.56 111 GLU A O 1
ATOM 874 N N . GLU A 1 112 ? 18.876 8.835 -24.241 1.00 97.75 112 GLU A N 1
ATOM 875 C CA . GLU A 1 112 ? 18.347 9.991 -23.517 1.00 97.75 112 GLU A CA 1
ATOM 876 C C . GLU A 1 112 ? 16.837 9.861 -23.267 1.00 97.75 112 GLU A C 1
ATOM 878 O O . GLU A 1 112 ? 16.367 10.119 -22.158 1.00 97.75 112 GLU A O 1
ATOM 883 N N . GLU A 1 113 ? 16.076 9.400 -24.260 1.00 97.31 113 GLU A N 1
ATOM 884 C CA . GLU A 1 113 ? 14.647 9.127 -24.113 1.00 97.31 113 GLU A CA 1
ATOM 885 C C . GLU A 1 113 ? 14.387 8.022 -23.083 1.00 97.31 113 GLU A C 1
ATOM 887 O O . GLU A 1 113 ? 13.535 8.187 -22.207 1.00 97.31 113 GLU A O 1
ATOM 892 N N . ARG A 1 114 ? 15.172 6.935 -23.109 1.00 97.56 114 ARG A N 1
ATOM 893 C CA . ARG A 1 114 ? 15.099 5.877 -22.090 1.00 97.56 114 ARG A CA 1
ATOM 894 C C . ARG A 1 114 ? 15.392 6.405 -20.691 1.00 97.56 114 ARG A C 1
ATOM 896 O O . ARG A 1 114 ? 14.639 6.090 -19.776 1.00 97.56 114 ARG A O 1
ATOM 903 N N . ARG A 1 115 ? 16.424 7.238 -20.522 1.00 98.06 115 ARG A N 1
ATOM 904 C CA . ARG A 1 115 ? 16.750 7.857 -19.225 1.00 98.06 115 ARG A CA 1
ATOM 905 C C . ARG A 1 115 ? 15.616 8.746 -18.721 1.00 98.06 115 ARG A C 1
ATOM 907 O O . ARG A 1 115 ? 15.262 8.667 -17.550 1.00 98.06 115 ARG A O 1
ATOM 914 N N . ARG A 1 116 ? 15.008 9.555 -19.596 1.00 97.50 116 ARG A N 1
ATOM 915 C CA . ARG A 1 116 ? 13.852 10.396 -19.239 1.00 97.50 116 ARG A CA 1
ATOM 916 C C . ARG A 1 116 ? 12.635 9.553 -18.855 1.00 97.50 116 ARG A C 1
ATOM 918 O O . ARG A 1 116 ? 11.960 9.881 -17.883 1.00 97.50 116 ARG A O 1
ATOM 925 N N . ALA A 1 117 ? 12.367 8.471 -19.584 1.00 97.12 117 ALA A N 1
ATOM 926 C CA . ALA A 1 117 ? 11.277 7.550 -19.273 1.00 97.12 117 ALA A CA 1
ATOM 927 C C . ALA A 1 117 ? 11.504 6.824 -17.937 1.00 97.12 117 ALA A C 1
ATOM 929 O O . ALA A 1 117 ? 10.579 6.718 -17.134 1.00 97.12 117 ALA A O 1
ATOM 930 N N . GLU A 1 118 ? 12.732 6.377 -17.667 1.00 97.69 118 GLU A N 1
ATOM 931 C CA . GLU A 1 118 ? 13.110 5.752 -16.398 1.00 97.69 118 GLU A CA 1
ATOM 932 C C . GLU A 1 118 ? 12.998 6.735 -15.227 1.00 97.69 118 GLU A C 1
ATOM 934 O O . GLU A 1 118 ? 12.433 6.399 -14.186 1.00 97.69 118 GLU A O 1
ATOM 939 N N . GLU A 1 119 ? 13.460 7.975 -15.396 1.00 98.00 119 GLU A N 1
ATOM 940 C CA . GLU A 1 119 ? 13.333 9.006 -14.368 1.00 98.00 119 GLU A CA 1
ATOM 941 C C . GLU A 1 119 ? 11.863 9.370 -14.102 1.00 98.00 119 GLU A C 1
ATOM 943 O O . GLU A 1 119 ? 11.456 9.478 -12.943 1.00 98.00 119 GLU A O 1
ATOM 948 N N . ALA A 1 120 ? 11.043 9.499 -15.149 1.00 97.19 120 ALA A N 1
ATOM 949 C CA . ALA A 1 120 ? 9.607 9.726 -15.012 1.00 97.19 120 ALA A CA 1
ATOM 950 C C . ALA A 1 120 ? 8.913 8.559 -14.290 1.00 97.19 120 ALA A C 1
ATOM 952 O O . ALA A 1 120 ? 8.118 8.788 -13.377 1.00 97.19 120 ALA A O 1
ATOM 953 N N . ALA A 1 121 ? 9.256 7.314 -14.637 1.00 97.56 121 ALA A N 1
ATOM 954 C CA . ALA A 1 121 ? 8.736 6.125 -13.968 1.00 97.56 121 ALA A CA 1
ATOM 955 C C . ALA A 1 121 ? 9.159 6.068 -12.492 1.00 97.56 121 ALA A C 1
ATOM 957 O O . ALA A 1 121 ? 8.340 5.753 -11.628 1.00 97.56 121 ALA A O 1
ATOM 958 N N . ARG A 1 122 ? 10.412 6.427 -12.179 1.00 97.88 122 ARG A N 1
ATOM 959 C CA . ARG A 1 122 ? 10.914 6.486 -10.801 1.00 97.88 122 ARG A CA 1
ATOM 960 C C . ARG A 1 122 ? 10.168 7.530 -9.972 1.00 97.88 122 ARG A C 1
ATOM 962 O O . ARG A 1 122 ? 9.753 7.216 -8.861 1.00 97.88 122 ARG A O 1
ATOM 969 N N . ARG A 1 123 ? 9.963 8.737 -10.510 1.00 97.56 123 ARG A N 1
ATOM 970 C CA . ARG A 1 123 ? 9.204 9.802 -9.831 1.00 97.56 123 ARG A CA 1
ATOM 971 C C . ARG A 1 123 ? 7.750 9.392 -9.595 1.00 97.56 123 ARG A C 1
ATOM 973 O O . ARG A 1 123 ? 7.257 9.547 -8.485 1.00 97.56 123 ARG A O 1
ATOM 980 N N . ALA A 1 124 ? 7.098 8.795 -10.593 1.00 96.81 124 ALA A N 1
ATOM 981 C CA . ALA A 1 124 ? 5.732 8.292 -10.452 1.00 96.81 124 ALA A CA 1
ATOM 982 C C . ALA A 1 124 ? 5.625 7.175 -9.395 1.00 96.81 124 ALA A C 1
ATOM 984 O O . ALA A 1 124 ? 4.670 7.142 -8.621 1.00 96.81 124 ALA A O 1
ATOM 985 N N . ALA A 1 125 ? 6.614 6.277 -9.321 1.00 96.62 125 ALA A N 1
ATOM 986 C CA . ALA A 1 125 ? 6.659 5.230 -8.302 1.00 96.62 125 ALA A CA 1
ATOM 987 C C . ALA A 1 125 ? 6.896 5.790 -6.886 1.00 96.62 125 ALA A C 1
ATOM 989 O O . ALA A 1 125 ? 6.314 5.290 -5.923 1.00 96.62 125 ALA A O 1
ATOM 990 N N . GLU A 1 126 ? 7.733 6.820 -6.747 1.00 97.31 126 GLU A N 1
ATOM 991 C CA . GLU A 1 126 ? 7.969 7.508 -5.473 1.00 97.31 126 GLU A CA 1
ATOM 992 C C . GLU A 1 126 ? 6.719 8.261 -4.996 1.00 97.31 126 GLU A C 1
ATOM 994 O O . GLU A 1 126 ? 6.317 8.114 -3.842 1.00 97.31 126 GLU A O 1
ATOM 999 N N . GLU A 1 127 ? 6.044 8.982 -5.894 1.00 96.81 127 GLU A N 1
ATOM 1000 C CA . GLU A 1 127 ? 4.775 9.657 -5.602 1.00 96.81 127 GLU A CA 1
ATOM 1001 C C . GLU A 1 127 ? 3.682 8.655 -5.198 1.00 96.81 127 GLU A C 1
ATOM 1003 O O . GLU A 1 127 ? 2.983 8.864 -4.205 1.00 96.81 127 GLU A O 1
ATOM 1008 N N . ALA A 1 128 ? 3.581 7.521 -5.900 1.00 96.81 128 ALA A N 1
ATOM 1009 C CA . ALA A 1 128 ? 2.646 6.454 -5.549 1.00 96.81 128 ALA A CA 1
ATOM 1010 C C . ALA A 1 128 ? 2.933 5.863 -4.158 1.00 96.81 128 ALA A C 1
ATOM 1012 O O . ALA A 1 128 ? 1.999 5.619 -3.393 1.00 96.81 128 ALA A O 1
ATOM 1013 N N . ARG A 1 129 ? 4.212 5.676 -3.800 1.00 97.62 129 ARG A N 1
ATOM 1014 C CA . ARG A 1 129 ? 4.610 5.218 -2.460 1.00 97.62 129 ARG A CA 1
ATOM 1015 C C . ARG A 1 129 ? 4.241 6.221 -1.376 1.00 97.62 129 ARG A C 1
ATOM 1017 O O . ARG A 1 129 ? 3.696 5.816 -0.354 1.00 97.62 129 ARG A O 1
ATOM 1024 N N . LEU A 1 130 ? 4.488 7.509 -1.607 1.00 97.75 130 LEU A N 1
ATOM 1025 C CA . LEU A 1 130 ? 4.121 8.557 -0.656 1.00 97.75 130 LEU A CA 1
ATOM 1026 C C . LEU A 1 130 ? 2.596 8.641 -0.479 1.00 97.75 130 LEU A C 1
ATOM 1028 O O . LEU A 1 130 ? 2.109 8.762 0.643 1.00 97.75 130 LEU A O 1
ATOM 1032 N N . ALA A 1 131 ? 1.832 8.519 -1.567 1.00 97.06 131 ALA A N 1
ATOM 1033 C CA . ALA A 1 131 ? 0.372 8.485 -1.517 1.00 97.06 131 ALA A CA 1
ATOM 1034 C C . ALA A 1 131 ? -0.159 7.244 -0.775 1.00 97.06 131 ALA A C 1
ATOM 1036 O O . ALA A 1 131 ? -1.130 7.341 -0.024 1.00 97.06 131 ALA A O 1
ATOM 1037 N N . GLU A 1 132 ? 0.470 6.079 -0.953 1.00 97.19 132 GLU A N 1
ATOM 1038 C CA . GLU A 1 132 ? 0.125 4.868 -0.203 1.00 97.19 132 GLU A CA 1
ATOM 1039 C C . GLU A 1 132 ? 0.447 5.017 1.291 1.00 97.19 132 GLU A C 1
ATOM 1041 O O . GLU A 1 132 ? -0.378 4.667 2.135 1.00 97.19 132 GLU A O 1
ATOM 1046 N N . GLU A 1 133 ? 1.606 5.581 1.634 1.00 97.12 133 GLU A N 1
ATOM 1047 C CA . GLU A 1 133 ? 1.986 5.853 3.022 1.00 97.12 133 GLU A CA 1
ATOM 1048 C C . GLU A 1 133 ? 0.999 6.815 3.696 1.00 97.12 133 GLU A C 1
ATOM 1050 O O . GLU A 1 133 ? 0.528 6.545 4.802 1.00 97.12 133 GLU A O 1
ATOM 1055 N N . GLN A 1 134 ? 0.594 7.884 3.004 1.00 96.19 134 GLN A N 1
ATOM 1056 C CA . GLN A 1 134 ? -0.434 8.804 3.495 1.00 96.19 134 GLN A CA 1
ATOM 1057 C C . GLN A 1 134 ? -1.778 8.106 3.716 1.00 96.19 134 GLN A C 1
ATOM 1059 O O . GLN A 1 134 ? -2.399 8.308 4.759 1.00 96.19 134 GLN A O 1
ATOM 1064 N N . ARG A 1 135 ? -2.212 7.243 2.787 1.00 97.62 135 ARG A N 1
ATOM 1065 C CA . ARG A 1 135 ? -3.447 6.456 2.950 1.00 97.62 135 ARG A CA 1
ATOM 1066 C C . ARG A 1 135 ? -3.369 5.524 4.153 1.00 97.62 135 ARG A C 1
ATOM 1068 O O . ARG A 1 135 ? -4.330 5.452 4.911 1.00 97.62 135 ARG A O 1
ATOM 1075 N N . ARG A 1 136 ? -2.230 4.861 4.369 1.00 97.31 136 ARG A N 1
ATOM 1076 C CA . ARG A 1 136 ? -2.012 4.000 5.542 1.00 97.31 136 ARG A CA 1
ATOM 1077 C C . ARG A 1 136 ? -2.060 4.798 6.846 1.00 97.31 136 ARG A C 1
ATOM 1079 O O . ARG A 1 136 ? -2.674 4.342 7.805 1.00 97.31 136 ARG A O 1
ATOM 1086 N N . LEU A 1 137 ? -1.457 5.988 6.888 1.00 97.06 137 LEU A N 1
ATOM 1087 C CA . LEU A 1 137 ? -1.520 6.869 8.060 1.00 97.06 137 LEU A CA 1
ATOM 1088 C C . LEU A 1 137 ? -2.940 7.392 8.313 1.00 97.06 137 LEU A C 1
ATOM 1090 O O . LEU A 1 137 ? -3.377 7.443 9.462 1.00 97.06 137 LEU A O 1
ATOM 1094 N N . GLU A 1 138 ? -3.678 7.765 7.266 1.00 97.12 138 GLU A N 1
ATOM 1095 C CA . GLU A 1 138 ? -5.076 8.184 7.393 1.00 97.12 138 GLU A CA 1
ATOM 1096 C C . GLU A 1 138 ? -5.962 7.029 7.877 1.00 97.12 138 GLU A C 1
ATOM 1098 O O . GLU A 1 138 ? -6.775 7.213 8.781 1.00 97.12 138 GLU A O 1
ATOM 1103 N N . GLU A 1 139 ? -5.774 5.824 7.338 1.00 97.25 139 GLU A N 1
ATOM 1104 C CA . GLU A 1 139 ? -6.485 4.622 7.775 1.00 97.25 139 GLU A CA 1
ATOM 1105 C C . GLU A 1 139 ? -6.188 4.296 9.244 1.00 97.25 139 GLU A C 1
ATOM 1107 O O . GLU A 1 139 ? -7.115 4.063 10.019 1.00 97.25 139 GLU A O 1
ATOM 1112 N N . GLN A 1 140 ? -4.922 4.368 9.667 1.00 96.38 140 GLN A N 1
ATOM 1113 C CA . GLN A 1 140 ? -4.547 4.201 11.074 1.00 96.38 140 GLN A CA 1
ATOM 1114 C C . GLN A 1 140 ? -5.210 5.244 11.975 1.00 96.38 140 GLN A C 1
ATOM 1116 O O . GLN A 1 140 ? -5.738 4.882 13.026 1.00 96.38 140 GLN A O 1
ATOM 1121 N N . ARG A 1 141 ? -5.243 6.517 11.561 1.00 97.81 141 ARG A N 1
ATOM 1122 C CA . ARG A 1 141 ? -5.933 7.580 12.310 1.00 97.81 141 ARG A CA 1
ATOM 1123 C C . ARG A 1 141 ? -7.429 7.318 12.416 1.00 97.81 141 ARG A C 1
ATOM 1125 O O . ARG A 1 141 ? -7.979 7.455 13.503 1.00 97.81 141 ARG A O 1
ATOM 1132 N N . ARG A 1 142 ? -8.075 6.887 11.329 1.00 97.81 142 ARG A N 1
ATOM 1133 C CA . ARG A 1 142 ? -9.500 6.521 11.334 1.00 97.81 142 ARG A CA 1
ATOM 1134 C C . ARG A 1 142 ? -9.776 5.338 12.260 1.00 97.81 142 ARG A C 1
ATOM 1136 O O . ARG A 1 142 ? -10.754 5.368 12.998 1.00 97.81 142 ARG A O 1
ATOM 1143 N N . LEU A 1 143 ? -8.923 4.313 12.257 1.00 97.44 143 LEU A N 1
ATOM 1144 C CA . LEU A 1 143 ? -9.052 3.170 13.166 1.00 97.44 143 LEU A CA 1
ATOM 1145 C C . LEU A 1 143 ? -8.835 3.579 14.627 1.00 97.44 143 LEU A C 1
ATOM 1147 O O . LEU A 1 143 ? -9.565 3.128 15.506 1.00 97.44 143 LEU A O 1
ATOM 1151 N N . GLU A 1 144 ? -7.859 4.440 14.905 1.00 97.06 144 GLU A N 1
ATOM 1152 C CA . GLU A 1 144 ? -7.630 4.957 16.254 1.00 97.06 144 GLU A CA 1
ATOM 1153 C C . GLU A 1 144 ? -8.811 5.810 16.738 1.00 97.06 144 GLU A C 1
ATOM 1155 O O . GLU A 1 144 ? -9.268 5.639 17.867 1.00 97.06 144 GLU A O 1
ATOM 1160 N N . GLU A 1 145 ? -9.353 6.673 15.879 1.00 97.19 145 GLU A N 1
ATOM 1161 C CA . GLU A 1 145 ? -10.547 7.468 16.165 1.00 97.19 145 GLU A CA 1
ATOM 1162 C C . GLU A 1 145 ? -11.766 6.575 16.436 1.00 97.19 145 GLU A C 1
ATOM 1164 O O . GLU A 1 145 ? -12.451 6.764 17.440 1.00 97.19 145 GLU A O 1
ATOM 1169 N N . GLN A 1 146 ? -11.988 5.537 15.622 1.00 96.62 146 GLN A N 1
ATOM 1170 C CA . GLN A 1 146 ? -13.046 4.550 15.859 1.00 96.62 146 GLN A CA 1
ATOM 1171 C C . GLN A 1 146 ? -12.872 3.821 17.193 1.00 96.62 146 GLN A C 1
ATOM 1173 O O . GLN A 1 146 ? -13.846 3.649 17.923 1.00 96.62 146 GLN A O 1
ATOM 1178 N N . ARG A 1 147 ? -11.644 3.424 17.549 1.00 97.62 147 ARG A N 1
ATOM 1179 C CA . ARG A 1 147 ? -11.365 2.780 18.842 1.00 97.62 147 ARG A CA 1
ATOM 1180 C C . ARG A 1 147 ? -11.636 3.717 20.014 1.00 97.62 147 ARG A C 1
ATOM 1182 O O . ARG A 1 147 ? -12.221 3.280 21.000 1.00 97.62 147 ARG A O 1
ATOM 1189 N N . ARG A 1 148 ? -11.248 4.992 19.902 1.00 97.44 148 ARG A N 1
ATOM 1190 C CA . ARG A 1 148 ? -11.537 6.013 20.921 1.00 97.44 148 ARG A CA 1
ATOM 1191 C C . ARG A 1 148 ? -13.044 6.230 21.070 1.00 97.44 148 ARG A C 1
ATOM 1193 O O . ARG A 1 148 ? -13.536 6.233 22.193 1.00 97.44 148 ARG A O 1
ATOM 1200 N N . ALA A 1 149 ? -13.779 6.321 19.962 1.00 96.88 149 ALA A N 1
ATOM 1201 C CA . ALA A 1 149 ? -15.234 6.459 19.973 1.00 96.88 149 ALA A CA 1
ATOM 1202 C C . ALA A 1 149 ? -15.944 5.219 20.551 1.00 96.88 149 ALA A C 1
ATOM 1204 O O . ALA A 1 149 ? -16.904 5.352 21.311 1.00 96.88 149 ALA A O 1
ATOM 1205 N N . GLU A 1 150 ? -15.477 4.003 20.240 1.00 97.62 150 GLU A N 1
ATOM 1206 C CA . GLU A 1 150 ? -16.015 2.774 20.837 1.00 97.62 150 GLU A CA 1
ATOM 1207 C C . GLU A 1 150 ? -15.736 2.719 22.345 1.00 97.62 150 GLU A C 1
ATOM 1209 O O . GLU A 1 150 ? -16.625 2.370 23.123 1.00 97.62 150 GLU A O 1
ATOM 1214 N N . GLU A 1 151 ? -14.527 3.083 22.776 1.00 97.31 151 GLU A N 1
ATOM 1215 C CA . GLU A 1 151 ? -14.172 3.123 24.194 1.00 97.31 151 GLU A CA 1
ATOM 1216 C C . GLU A 1 151 ? -15.013 4.152 24.959 1.00 97.31 151 GLU A C 1
ATOM 1218 O O . GLU A 1 151 ? -15.529 3.848 26.036 1.00 97.31 151 GLU A O 1
ATOM 1223 N N . GLU A 1 152 ? -15.218 5.342 24.393 1.00 97.31 152 GLU A N 1
ATOM 1224 C CA . GLU A 1 152 ? -16.095 6.363 24.968 1.00 97.31 152 GLU A CA 1
ATOM 1225 C C . GLU A 1 152 ? -17.543 5.869 25.061 1.00 97.31 152 GLU A C 1
ATOM 1227 O O . GLU A 1 152 ? -18.172 5.991 26.114 1.00 97.31 152 GLU A O 1
ATOM 1232 N N . ARG A 1 153 ? -18.049 5.212 24.010 1.00 97.88 153 ARG A N 1
ATOM 1233 C CA . ARG A 1 153 ? -19.386 4.608 24.018 1.00 97.88 153 ARG A CA 1
ATOM 1234 C C . ARG A 1 153 ? -19.519 3.532 25.096 1.00 97.88 153 ARG A C 1
ATOM 1236 O O . ARG A 1 153 ? -20.525 3.519 25.800 1.00 97.88 153 ARG A O 1
ATOM 1243 N N . ARG A 1 154 ? -18.514 2.665 25.269 1.00 98.06 154 ARG A N 1
ATOM 1244 C CA . ARG A 1 154 ? -18.503 1.651 26.339 1.00 98.06 154 ARG A CA 1
ATOM 1245 C C . ARG A 1 154 ? -18.516 2.293 27.722 1.00 98.06 154 ARG A C 1
ATOM 1247 O O . ARG A 1 154 ? -19.273 1.853 28.582 1.00 98.06 154 ARG A O 1
ATOM 1254 N N . ARG A 1 155 ? -17.722 3.347 27.935 1.00 97.50 155 ARG A N 1
ATOM 1255 C CA . ARG A 1 155 ? -17.708 4.094 29.203 1.00 97.50 155 ARG A CA 1
ATOM 1256 C C . ARG A 1 155 ? -19.060 4.755 29.479 1.00 97.50 155 ARG A C 1
ATOM 1258 O O . ARG A 1 155 ? -19.542 4.686 30.607 1.00 97.50 155 ARG A O 1
ATOM 1265 N N . ALA A 1 156 ? -19.688 5.349 28.465 1.00 97.12 156 ALA A N 1
ATOM 1266 C CA . ALA A 1 156 ? -21.014 5.949 28.586 1.00 97.12 156 ALA A CA 1
ATOM 1267 C C . ALA A 1 156 ? -22.099 4.900 28.886 1.00 97.12 156 ALA A C 1
ATOM 1269 O O . ALA A 1 156 ? -22.941 5.119 29.756 1.00 97.12 156 ALA A O 1
ATOM 1270 N N . GLU A 1 157 ? -22.058 3.743 28.221 1.00 97.94 157 GLU A N 1
ATOM 1271 C CA . GLU A 1 157 ? -22.980 2.630 28.467 1.00 97.94 157 GLU A CA 1
ATOM 1272 C C . GLU A 1 157 ? -22.814 2.057 29.881 1.00 97.94 157 GLU A C 1
ATOM 1274 O O . GLU A 1 157 ? -23.800 1.833 30.585 1.00 97.94 157 GLU A O 1
ATOM 1279 N N . GLU A 1 158 ? -21.575 1.877 30.343 1.00 97.88 158 GLU A N 1
ATOM 1280 C CA . GLU A 1 158 ? -21.305 1.413 31.701 1.00 97.88 158 GLU A CA 1
ATOM 1281 C C . GLU A 1 158 ? -21.767 2.431 32.755 1.00 97.88 158 GLU A C 1
ATOM 1283 O O . GLU A 1 158 ? -22.395 2.048 33.745 1.00 97.88 158 GLU A O 1
ATOM 1288 N N . ALA A 1 159 ? -21.523 3.725 32.533 1.00 97.56 159 ALA A N 1
ATOM 1289 C CA . ALA A 1 159 ? -22.008 4.790 33.407 1.00 97.56 159 ALA A CA 1
ATOM 1290 C C . ALA A 1 159 ? -23.545 4.823 33.464 1.00 97.56 159 ALA A C 1
ATOM 1292 O O . ALA A 1 159 ? -24.117 4.886 34.553 1.00 97.56 159 ALA A O 1
ATOM 1293 N N . ALA A 1 160 ? -24.218 4.699 32.316 1.00 97.94 160 ALA A N 1
ATOM 1294 C CA . ALA A 1 160 ? -25.675 4.631 32.244 1.00 97.94 160 ALA A CA 1
ATOM 1295 C C . ALA A 1 160 ? -26.226 3.397 32.974 1.00 97.94 160 ALA A C 1
ATOM 1297 O O . ALA A 1 160 ? -27.212 3.499 33.705 1.00 97.94 160 ALA A O 1
ATOM 1298 N N . ARG A 1 161 ? -25.569 2.237 32.838 1.00 98.06 161 ARG A N 1
ATOM 1299 C CA . ARG A 1 161 ? -25.952 1.010 33.548 1.00 98.06 161 ARG A CA 1
ATOM 1300 C C . ARG A 1 161 ? -25.827 1.168 35.062 1.00 98.06 161 ARG A C 1
ATOM 1302 O O . ARG A 1 161 ? -26.745 0.779 35.779 1.00 98.06 161 ARG A O 1
ATOM 1309 N N . ARG A 1 162 ? -24.727 1.756 35.544 1.00 97.88 162 ARG A N 1
ATOM 1310 C CA . ARG A 1 162 ? -24.518 2.022 36.978 1.00 97.88 162 ARG A CA 1
ATOM 1311 C C . ARG A 1 162 ? -25.567 2.991 37.525 1.00 97.88 162 ARG A C 1
ATOM 1313 O O . ARG A 1 162 ? -26.172 2.697 38.550 1.00 97.88 162 ARG A O 1
ATOM 1320 N N . ALA A 1 163 ? -25.846 4.080 36.808 1.00 97.19 163 ALA A N 1
ATOM 1321 C CA . ALA A 1 163 ? -26.882 5.038 37.192 1.00 97.19 163 ALA A CA 1
ATOM 1322 C C . ALA A 1 163 ? -28.283 4.399 37.229 1.00 97.19 163 ALA A C 1
ATOM 1324 O O . ALA A 1 163 ? -29.055 4.642 38.154 1.00 97.19 163 ALA A O 1
ATOM 1325 N N . ALA A 1 164 ? -28.609 3.537 36.260 1.00 97.31 164 ALA A N 1
ATOM 1326 C CA . ALA A 1 164 ? -29.878 2.812 36.241 1.00 97.31 164 ALA A CA 1
ATOM 1327 C C . ALA A 1 164 ? -30.001 1.806 37.399 1.00 97.31 164 ALA A C 1
ATOM 1329 O O . ALA A 1 164 ? -31.082 1.643 37.965 1.00 97.31 164 ALA A O 1
ATOM 1330 N N . GLU A 1 165 ? -28.911 1.132 37.768 1.00 97.69 165 GLU A N 1
ATOM 1331 C CA . GLU A 1 165 ? -28.889 0.222 38.915 1.00 97.69 165 GLU A CA 1
ATOM 1332 C C . GLU A 1 165 ? -29.047 0.976 40.242 1.00 97.69 165 GLU A C 1
ATOM 1334 O O . GLU A 1 165 ? -29.834 0.563 41.092 1.00 97.69 165 GLU A O 1
ATOM 1339 N N . GLU A 1 166 ? -28.362 2.108 40.404 1.00 97.62 166 GLU A N 1
ATOM 1340 C CA . GLU A 1 166 ? -28.512 2.977 41.573 1.00 97.62 166 GLU A CA 1
ATOM 1341 C C . GLU A 1 166 ? -29.943 3.519 41.693 1.00 97.62 166 GLU A C 1
ATOM 1343 O O . GLU A 1 166 ? -30.537 3.450 42.768 1.00 97.62 166 GLU A O 1
ATOM 1348 N N . ALA A 1 167 ? -30.543 3.956 40.581 1.00 97.25 167 ALA A N 1
ATOM 1349 C CA . ALA A 1 167 ? -31.933 4.400 40.551 1.00 97.25 167 ALA A CA 1
ATOM 1350 C C . ALA A 1 167 ? -32.909 3.285 40.964 1.00 97.25 167 ALA A C 1
ATOM 1352 O O . ALA A 1 167 ? -33.822 3.537 41.749 1.00 97.25 167 ALA A O 1
ATOM 1353 N N . ARG A 1 168 ? -32.694 2.042 40.503 1.00 98.00 168 ARG A N 1
ATOM 1354 C CA . ARG A 1 168 ? -33.503 0.884 40.927 1.00 98.00 168 ARG A CA 1
ATOM 1355 C C . ARG A 1 168 ? -33.373 0.607 42.420 1.00 98.00 168 ARG A C 1
ATOM 1357 O O . ARG A 1 168 ? -34.385 0.393 43.079 1.00 98.00 168 ARG A O 1
ATOM 1364 N N . ARG A 1 169 ? -32.152 0.649 42.963 1.00 97.62 169 ARG A N 1
ATOM 1365 C CA . ARG A 1 169 ? -31.915 0.473 44.406 1.00 97.62 169 ARG A CA 1
ATOM 1366 C C . ARG A 1 169 ? -32.591 1.580 45.219 1.00 97.62 169 ARG A C 1
ATOM 1368 O O . ARG A 1 169 ? -33.200 1.294 46.245 1.00 97.62 169 ARG A O 1
ATOM 1375 N N . ALA A 1 170 ? -32.527 2.827 44.753 1.00 97.00 170 ALA A N 1
ATOM 1376 C CA . ALA A 1 170 ? -33.195 3.954 45.399 1.00 97.00 170 ALA A CA 1
ATOM 1377 C C . ALA A 1 170 ? -34.729 3.832 45.345 1.00 97.00 170 ALA A C 1
ATOM 1379 O O . ALA A 1 170 ? -35.405 4.136 46.327 1.00 97.00 170 ALA A O 1
ATOM 1380 N N . GLU A 1 171 ? -35.296 3.369 44.227 1.00 97.44 171 GLU A N 1
ATOM 1381 C CA . GLU A 1 171 ? -36.736 3.108 44.111 1.00 97.44 171 GLU A CA 1
ATOM 1382 C C . GLU A 1 171 ? -37.180 1.972 45.041 1.00 97.44 171 GLU A C 1
ATOM 1384 O O . GLU A 1 171 ? -38.184 2.102 45.739 1.00 97.44 171 GLU A O 1
ATOM 1389 N N . GLU A 1 172 ? -36.418 0.880 45.108 1.00 97.50 172 GLU A N 1
ATOM 1390 C CA . GLU A 1 172 ? -36.694 -0.237 46.014 1.00 97.50 172 GLU A CA 1
ATOM 1391 C C . GLU A 1 172 ? -36.666 0.208 47.483 1.00 97.50 172 GLU A C 1
ATOM 1393 O O . GLU A 1 172 ? -37.584 -0.104 48.242 1.00 97.50 172 GLU A O 1
ATOM 1398 N N . GLN A 1 173 ? -35.676 1.016 47.874 1.00 96.69 173 GLN A N 1
ATOM 1399 C CA . GLN A 1 173 ? -35.620 1.607 49.213 1.00 96.69 173 GLN A CA 1
ATOM 1400 C C . GLN A 1 173 ? -36.837 2.487 49.512 1.00 96.69 173 GLN A C 1
ATOM 1402 O O . GLN A 1 173 ? -37.409 2.373 50.595 1.00 96.69 173 GLN A O 1
ATOM 1407 N N . ARG A 1 174 ? -37.278 3.316 48.555 1.00 97.75 174 ARG A N 1
ATOM 1408 C CA . ARG A 1 174 ? -38.492 4.135 48.711 1.00 97.75 174 ARG A CA 1
ATOM 1409 C C . ARG A 1 174 ? -39.739 3.276 48.884 1.00 97.75 174 ARG A C 1
ATOM 1411 O O . ARG A 1 174 ? -40.541 3.570 49.762 1.00 97.75 174 ARG A O 1
ATOM 1418 N N . ARG A 1 175 ? -39.879 2.195 48.108 1.00 97.94 175 ARG A N 1
ATOM 1419 C CA . ARG A 1 175 ? -40.997 1.247 48.252 1.00 97.94 175 ARG A CA 1
ATOM 1420 C C . ARG A 1 175 ? -40.996 0.574 49.625 1.00 97.94 175 ARG A C 1
ATOM 1422 O O . ARG A 1 175 ? -42.054 0.440 50.231 1.00 97.94 175 ARG A O 1
ATOM 1429 N N . LEU A 1 176 ? -39.829 0.176 50.133 1.00 97.56 176 LEU A N 1
ATOM 1430 C CA . LEU A 1 176 ? -39.704 -0.407 51.473 1.00 97.56 176 LEU A CA 1
ATOM 1431 C C . LEU A 1 176 ? -40.016 0.613 52.580 1.00 97.56 176 LEU A C 1
ATOM 1433 O O . LEU A 1 176 ? -40.680 0.263 53.555 1.00 97.56 176 LEU A O 1
ATOM 1437 N N . GLU A 1 177 ? -39.570 1.866 52.450 1.00 96.94 177 GLU A N 1
ATOM 1438 C CA . GLU A 1 177 ? -39.912 2.931 53.404 1.00 96.94 177 GLU A CA 1
ATOM 1439 C C . GLU A 1 177 ? -41.417 3.235 53.385 1.00 96.94 177 GLU A C 1
ATOM 1441 O O . GLU A 1 177 ? -42.036 3.350 54.441 1.00 96.94 177 GLU A O 1
ATOM 1446 N N . GLU A 1 178 ? -42.025 3.305 52.201 1.00 97.19 178 GLU A N 1
ATOM 1447 C CA . GLU A 1 178 ? -43.466 3.506 52.042 1.00 97.19 178 GLU A CA 1
ATOM 1448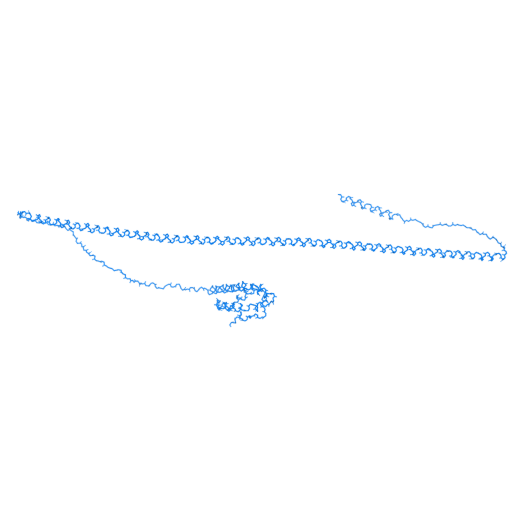 C C . GLU A 1 178 ? -44.268 2.361 52.675 1.00 97.19 178 GLU A C 1
ATOM 1450 O O . GLU A 1 178 ? -45.196 2.613 53.443 1.00 97.19 178 GLU A O 1
ATOM 1455 N N . GLN A 1 179 ? -43.866 1.105 52.450 1.00 96.81 179 GLN A N 1
ATOM 1456 C CA . GLN A 1 179 ? -44.476 -0.054 53.109 1.00 96.81 179 GLN A CA 1
ATOM 1457 C C . GLN A 1 179 ? -44.369 0.025 54.634 1.00 96.81 179 GLN A C 1
ATOM 1459 O O . GLN A 1 179 ? -45.357 -0.225 55.322 1.00 96.81 179 GLN A O 1
ATOM 1464 N N . ARG A 1 180 ? -43.207 0.420 55.173 1.00 97.44 180 ARG A N 1
ATOM 1465 C CA . ARG A 1 180 ? -43.026 0.610 56.621 1.00 97.44 180 ARG A CA 1
ATOM 1466 C C . ARG A 1 180 ? -43.916 1.717 57.171 1.00 97.44 180 ARG A C 1
ATOM 1468 O O . ARG A 1 180 ? -44.525 1.518 58.215 1.00 97.44 180 ARG A O 1
ATOM 1475 N N . ARG A 1 181 ? -44.034 2.847 56.467 1.00 97.50 181 ARG A N 1
ATOM 1476 C CA . ARG A 1 181 ? -44.938 3.939 56.863 1.00 97.50 181 ARG A CA 1
ATOM 1477 C C . ARG A 1 181 ? -46.395 3.488 56.878 1.00 97.50 181 ARG A C 1
ATOM 1479 O O . ARG A 1 181 ? -47.112 3.816 57.816 1.00 97.50 181 ARG A O 1
ATOM 1486 N N . LEU A 1 182 ? -46.830 2.731 55.870 1.00 97.00 182 LEU A N 1
ATOM 1487 C CA . LEU A 1 182 ? -48.187 2.182 55.824 1.00 97.00 182 LEU A CA 1
ATOM 1488 C C . LEU A 1 182 ? -48.424 1.171 56.953 1.00 97.00 182 LEU A C 1
ATOM 1490 O O . LEU A 1 182 ? -49.475 1.197 57.586 1.00 97.00 182 LEU A O 1
ATOM 1494 N N . GLU A 1 183 ? -47.460 0.297 57.242 1.00 96.56 183 GLU A N 1
ATOM 1495 C CA . GLU A 1 183 ? -47.564 -0.651 58.355 1.00 96.56 183 GLU A CA 1
ATOM 1496 C C . GLU A 1 183 ? -47.612 0.064 59.714 1.00 96.56 183 GLU A C 1
ATOM 1498 O O . GLU A 1 183 ? -48.437 -0.275 60.561 1.00 96.56 183 GLU A O 1
ATOM 1503 N N . GLU A 1 184 ? -46.780 1.087 59.913 1.00 96.12 184 GLU A N 1
ATOM 1504 C CA . GLU A 1 184 ? -46.792 1.924 61.113 1.00 96.12 184 GLU A CA 1
ATOM 1505 C C . GLU A 1 184 ? -48.131 2.655 61.279 1.00 96.12 184 GLU A C 1
ATOM 1507 O O . GLU A 1 184 ? -48.698 2.643 62.371 1.00 96.12 184 GLU A O 1
ATOM 1512 N N . GLN A 1 185 ? -48.694 3.206 60.197 1.00 96.12 185 GLN A N 1
ATOM 1513 C CA . GLN A 1 185 ? -50.032 3.804 60.211 1.00 96.12 185 GLN A CA 1
ATOM 1514 C C . GLN A 1 185 ? -51.112 2.793 60.605 1.00 96.12 185 GLN A C 1
ATOM 1516 O O . GLN A 1 185 ? -51.947 3.110 61.447 1.00 96.12 185 GLN A O 1
ATOM 1521 N N . ARG A 1 186 ? -51.077 1.567 60.065 1.00 97.06 186 ARG A N 1
ATOM 1522 C CA . ARG A 1 186 ? -52.037 0.511 60.438 1.00 97.06 186 ARG A CA 1
ATOM 1523 C C . ARG A 1 186 ? -51.920 0.128 61.909 1.00 97.06 186 ARG A C 1
ATOM 1525 O O . ARG A 1 186 ? -52.938 -0.004 62.579 1.00 97.06 186 ARG A O 1
ATOM 1532 N N . ARG A 1 187 ? -50.694 0.001 62.428 1.00 96.31 187 ARG A N 1
ATOM 1533 C CA . ARG A 1 187 ? -50.454 -0.264 63.856 1.00 96.31 187 ARG A CA 1
ATOM 1534 C C . ARG A 1 187 ? -50.955 0.885 64.734 1.00 96.31 187 ARG A C 1
ATOM 1536 O O . ARG A 1 187 ? -51.548 0.632 65.778 1.00 96.31 187 ARG A O 1
ATOM 1543 N N . ALA A 1 188 ? -50.747 2.134 64.318 1.00 95.81 188 ALA A N 1
ATOM 1544 C CA . ALA A 1 188 ? -51.241 3.308 65.034 1.00 95.81 188 ALA A CA 1
ATOM 1545 C C . ALA A 1 188 ? -52.779 3.392 65.022 1.00 95.81 188 ALA A C 1
ATOM 1547 O O . ALA A 1 188 ? -53.380 3.686 66.054 1.00 95.81 188 ALA A O 1
ATOM 1548 N N . GLU A 1 189 ? -53.422 3.092 63.890 1.00 96.94 189 GLU A N 1
ATOM 1549 C CA . GLU A 1 189 ? -54.883 3.038 63.765 1.00 96.94 189 GLU A CA 1
ATOM 1550 C C . GLU A 1 189 ? -55.486 1.917 64.625 1.00 96.94 189 GLU A C 1
ATOM 1552 O O . GLU A 1 189 ? -56.461 2.139 65.344 1.00 96.94 189 GLU A O 1
ATOM 1557 N N . GLU A 1 190 ? -54.876 0.728 64.622 1.00 96.50 190 GLU A N 1
ATOM 1558 C CA . GLU A 1 190 ? -55.288 -0.388 65.476 1.00 96.50 190 GLU A CA 1
ATOM 1559 C C . GLU A 1 190 ? -55.142 -0.047 66.966 1.00 96.50 190 GLU A C 1
ATOM 1561 O O . GLU A 1 190 ? -56.077 -0.260 67.742 1.00 96.50 190 GLU A O 1
ATOM 1566 N N . ALA A 1 191 ? -54.020 0.560 67.366 1.00 95.81 191 ALA A N 1
ATOM 1567 C CA . ALA A 1 191 ? -53.810 1.020 68.737 1.00 95.81 191 ALA A CA 1
ATOM 1568 C C . ALA A 1 191 ? -54.838 2.088 69.154 1.00 95.81 191 ALA A C 1
ATOM 1570 O O . ALA A 1 191 ? -55.379 2.026 70.259 1.00 95.81 191 ALA A O 1
ATOM 1571 N N . ALA A 1 192 ? -55.159 3.036 68.266 1.00 96.62 192 ALA A N 1
ATOM 1572 C CA . ALA A 1 192 ? -56.190 4.043 68.514 1.00 96.62 192 ALA A CA 1
ATOM 1573 C C . ALA A 1 192 ? -57.584 3.412 68.663 1.00 96.62 192 ALA A C 1
ATOM 1575 O O . ALA A 1 192 ? -58.353 3.813 69.539 1.00 96.62 192 ALA A O 1
ATOM 1576 N N . ARG A 1 193 ? -57.903 2.392 67.855 1.00 96.94 193 ARG A N 1
ATOM 1577 C CA . ARG A 1 193 ? -59.162 1.645 67.955 1.00 96.94 193 ARG A CA 1
ATOM 1578 C C . ARG A 1 193 ? -59.270 0.892 69.283 1.00 96.94 193 ARG A C 1
ATOM 1580 O O . ARG A 1 193 ? -60.319 0.966 69.918 1.00 96.94 193 ARG A O 1
ATOM 1587 N N . LEU A 1 194 ? -58.205 0.213 69.714 1.00 96.56 194 LEU A N 1
ATOM 1588 C CA . LEU A 1 194 ? -58.167 -0.480 71.006 1.00 96.56 194 LEU A CA 1
ATOM 1589 C C . LEU A 1 194 ? -58.333 0.499 72.176 1.00 96.56 194 LEU A C 1
ATOM 1591 O O . LEU A 1 194 ? -59.146 0.251 73.063 1.00 96.56 194 LEU A O 1
ATOM 1595 N N . ALA A 1 195 ? -57.645 1.645 72.144 1.00 95.81 195 ALA A N 1
ATOM 1596 C CA . ALA A 1 195 ? -57.790 2.682 73.165 1.00 95.81 195 ALA A CA 1
ATOM 1597 C C . ALA A 1 195 ? -59.218 3.261 73.213 1.00 95.81 195 ALA A C 1
ATOM 1599 O O . ALA A 1 195 ? -59.770 3.471 74.294 1.00 95.81 195 ALA A O 1
ATOM 1600 N N . ALA A 1 196 ? -59.848 3.484 72.055 1.00 95.81 196 ALA A N 1
ATOM 1601 C CA . ALA A 1 196 ? -61.236 3.939 71.982 1.00 95.81 196 ALA A CA 1
ATOM 1602 C C . ALA A 1 196 ? -62.227 2.889 72.521 1.00 95.81 196 ALA A C 1
ATOM 1604 O O . ALA A 1 196 ? -63.211 3.241 73.175 1.00 95.81 196 ALA A O 1
ATOM 1605 N N . GLU A 1 197 ? -61.979 1.598 72.277 1.00 96.12 197 GLU A N 1
ATOM 1606 C CA . GLU A 1 197 ? -62.786 0.508 72.833 1.00 96.12 197 GLU A CA 1
ATOM 1607 C C . GLU A 1 197 ? -62.630 0.402 74.357 1.00 96.12 197 GLU A C 1
ATOM 1609 O O . GLU A 1 197 ? -63.626 0.267 75.069 1.00 96.12 197 GLU A O 1
ATOM 1614 N N . GLU A 1 198 ? -61.407 0.526 74.876 1.00 95.25 198 GLU A N 1
ATOM 1615 C CA . GLU A 1 198 ? -61.144 0.543 76.317 1.00 95.25 198 GLU A CA 1
ATOM 1616 C C . GLU A 1 198 ? -61.849 1.721 77.004 1.00 95.25 198 GLU A C 1
ATOM 1618 O O . GLU A 1 198 ? -62.515 1.534 78.024 1.00 95.25 198 GLU A O 1
ATOM 1623 N N . GLN A 1 199 ? -61.797 2.916 76.406 1.00 94.00 199 GLN A N 1
ATOM 1624 C CA . GLN A 1 199 ? -62.538 4.081 76.895 1.00 94.00 199 GLN A CA 1
ATOM 1625 C C . GLN A 1 199 ? -64.049 3.839 76.910 1.00 94.00 199 GLN A C 1
ATOM 1627 O O . GLN A 1 199 ? -64.704 4.167 77.898 1.00 94.00 199 GLN A O 1
ATOM 1632 N N . ARG A 1 200 ? -64.604 3.219 75.859 1.00 95.25 200 ARG A N 1
ATOM 1633 C CA . ARG A 1 200 ? -66.025 2.845 75.817 1.00 95.25 200 ARG A CA 1
ATOM 1634 C C . ARG A 1 200 ? -66.394 1.860 76.922 1.00 95.25 200 ARG A C 1
ATOM 1636 O O . ARG A 1 200 ? -67.398 2.076 77.592 1.00 95.25 200 ARG A O 1
ATOM 1643 N N . ARG A 1 201 ? -65.579 0.825 77.156 1.00 94.94 201 ARG A N 1
ATOM 1644 C CA . ARG A 1 201 ? -65.796 -0.133 78.256 1.00 94.94 201 ARG A CA 1
ATOM 1645 C C . ARG A 1 201 ? -65.709 0.545 79.624 1.00 94.94 201 ARG A C 1
ATOM 1647 O O . ARG A 1 201 ? -66.524 0.261 80.495 1.00 94.94 201 ARG A O 1
ATOM 1654 N N . ALA A 1 202 ? -64.758 1.459 79.818 1.00 93.62 202 ALA A N 1
ATOM 1655 C CA . ALA A 1 202 ? -64.632 2.226 81.055 1.00 93.62 202 ALA A CA 1
ATOM 1656 C C . ALA A 1 202 ? -65.833 3.165 81.283 1.00 93.62 202 ALA A C 1
ATOM 1658 O O . ALA A 1 202 ? -66.308 3.302 82.412 1.00 93.62 202 ALA A O 1
ATOM 1659 N N . GLU A 1 203 ? -66.350 3.791 80.221 1.00 94.88 203 GLU A N 1
ATOM 1660 C CA . GLU A 1 203 ? -67.560 4.613 80.279 1.00 94.88 203 GLU A CA 1
ATOM 1661 C C . GLU A 1 203 ? -68.806 3.766 80.575 1.00 94.88 203 GLU A C 1
ATOM 1663 O O . GLU A 1 203 ? -69.606 4.133 81.434 1.00 94.88 203 GLU A O 1
ATOM 1668 N N . GLU A 1 204 ? -68.958 2.612 79.925 1.00 93.75 204 GLU A N 1
ATOM 1669 C CA . GLU A 1 204 ? -70.051 1.673 80.188 1.00 93.75 204 GLU A CA 1
ATOM 1670 C C . GLU A 1 204 ? -70.008 1.150 81.62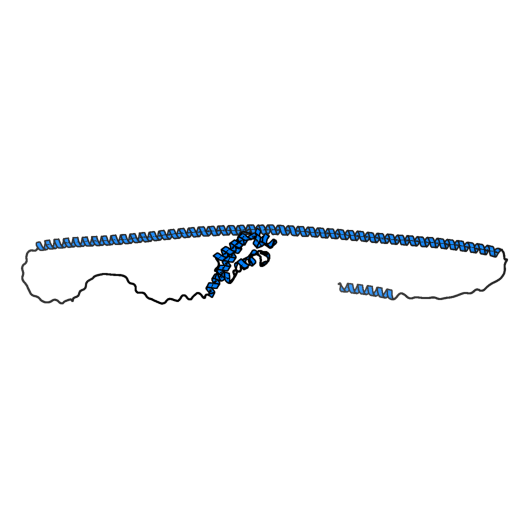9 1.00 93.75 204 GLU A C 1
ATOM 1672 O O . GLU A 1 204 ? -71.029 1.166 82.314 1.00 93.75 204 GLU A O 1
ATOM 1677 N N . ALA A 1 205 ? -68.827 0.792 82.142 1.00 92.62 205 ALA A N 1
ATOM 1678 C CA . ALA A 1 205 ? -68.642 0.402 83.538 1.00 92.62 205 ALA A CA 1
ATOM 1679 C C . ALA A 1 205 ? -69.024 1.531 84.513 1.00 92.62 205 ALA A C 1
ATOM 1681 O O . ALA A 1 205 ? -69.670 1.276 85.532 1.00 92.62 205 ALA A O 1
ATOM 1682 N N . ARG A 1 206 ? -68.683 2.790 84.195 1.00 93.69 206 ARG A N 1
ATOM 1683 C CA . ARG A 1 206 ? -69.139 3.958 84.969 1.00 93.69 206 ARG A CA 1
ATOM 1684 C C . ARG A 1 206 ? -70.657 4.100 84.946 1.00 93.69 206 ARG A C 1
ATOM 1686 O O . ARG A 1 206 ? -71.249 4.268 86.008 1.00 93.69 206 ARG A O 1
ATOM 1693 N N . ARG A 1 207 ? -71.285 4.002 83.769 1.00 93.62 207 ARG A N 1
ATOM 1694 C CA . ARG A 1 207 ? -72.750 4.068 83.627 1.00 93.62 207 ARG A CA 1
ATOM 1695 C C . ARG A 1 207 ? -73.443 2.933 84.382 1.00 93.62 207 ARG A C 1
ATOM 1697 O O . ARG A 1 207 ? -74.463 3.171 85.018 1.00 93.62 207 ARG A O 1
ATOM 1704 N N . ALA A 1 208 ? -72.890 1.721 84.357 1.00 91.75 208 ALA A N 1
ATOM 1705 C CA . ALA A 1 208 ? -73.409 0.580 85.106 1.00 91.75 208 ALA A CA 1
ATOM 1706 C C . ALA A 1 208 ? -73.325 0.807 86.625 1.00 91.75 208 ALA A C 1
ATOM 1708 O O . ALA A 1 208 ? -74.295 0.551 87.338 1.00 91.75 208 ALA A O 1
ATOM 1709 N N . LEU A 1 209 ? -72.203 1.345 87.119 1.00 92.00 209 LEU A N 1
ATOM 1710 C CA . LEU A 1 209 ? -72.048 1.702 88.531 1.00 92.00 209 LEU A CA 1
ATOM 1711 C C . LEU A 1 209 ? -73.035 2.804 88.947 1.00 92.00 209 LEU A C 1
ATOM 1713 O O . LEU A 1 209 ? -73.671 2.700 89.994 1.00 92.00 209 LEU A O 1
ATOM 1717 N N . GLU A 1 210 ? -73.197 3.840 88.123 1.00 91.19 210 GLU A N 1
ATOM 1718 C CA . GLU A 1 210 ? -74.168 4.914 88.358 1.00 91.19 210 GLU A CA 1
ATOM 1719 C C . GLU A 1 210 ? -75.610 4.379 88.366 1.00 91.19 210 GLU A C 1
ATOM 1721 O O . GLU A 1 210 ? -76.389 4.706 89.262 1.00 91.19 210 GLU A O 1
ATOM 1726 N N . ALA A 1 211 ? -75.961 3.486 87.435 1.00 86.94 211 ALA A N 1
ATOM 1727 C CA . ALA A 1 211 ? -77.257 2.812 87.416 1.00 86.94 211 ALA A CA 1
ATOM 1728 C C . ALA A 1 211 ? -77.485 1.956 88.673 1.00 86.94 211 ALA A C 1
ATOM 1730 O O . ALA A 1 211 ? -78.584 1.969 89.224 1.00 86.94 211 ALA A O 1
ATOM 1731 N N . GLN A 1 212 ? -76.455 1.263 89.171 1.00 85.44 212 GLN A N 1
ATOM 1732 C CA . GLN A 1 212 ? -76.528 0.496 90.415 1.00 85.44 212 GLN A CA 1
ATOM 1733 C C . GLN A 1 212 ? -76.730 1.404 91.638 1.00 85.44 212 GLN A C 1
ATOM 1735 O O . GLN A 1 212 ? -77.539 1.086 92.508 1.00 85.44 212 GLN A O 1
ATOM 1740 N N . GLN A 1 213 ? -76.044 2.548 91.703 1.00 85.62 213 GLN A N 1
ATOM 1741 C CA . GLN A 1 213 ? -76.267 3.544 92.758 1.00 85.62 213 GLN A CA 1
ATOM 1742 C C . GLN A 1 213 ? -77.684 4.118 92.694 1.00 85.62 213 GLN A C 1
ATOM 1744 O O . GLN A 1 213 ? -78.344 4.248 93.723 1.00 85.62 213 GLN A O 1
ATOM 1749 N N . ARG A 1 214 ? -78.189 4.400 91.489 1.00 84.50 214 ARG A N 1
ATOM 1750 C CA . ARG A 1 214 ? -79.566 4.859 91.283 1.00 84.50 214 ARG A CA 1
ATOM 1751 C C . ARG A 1 214 ? -80.595 3.796 91.679 1.00 84.50 214 ARG A C 1
ATOM 1753 O O . ARG A 1 214 ? -81.607 4.144 92.277 1.00 84.50 214 ARG A O 1
ATOM 1760 N N . ALA A 1 215 ? -80.320 2.518 91.410 1.00 75.88 215 ALA A N 1
ATOM 1761 C CA . ALA A 1 215 ? -81.130 1.387 91.866 1.00 75.88 215 ALA A CA 1
ATOM 1762 C C . ALA A 1 215 ? -81.190 1.287 93.399 1.00 75.88 215 ALA A C 1
ATOM 1764 O O . ALA A 1 215 ? -82.244 0.996 93.951 1.00 75.88 215 ALA A O 1
ATOM 1765 N N . GLN A 1 216 ? -80.090 1.594 94.092 1.00 74.25 216 GLN A N 1
ATOM 1766 C CA . GLN A 1 216 ? -80.045 1.635 95.559 1.00 74.25 216 GLN A CA 1
ATOM 1767 C C . GLN A 1 216 ? -80.723 2.876 96.167 1.00 74.25 216 GLN A C 1
ATOM 1769 O O . GLN A 1 216 ? -81.029 2.878 97.355 1.00 74.25 216 GLN A O 1
ATOM 1774 N N . GLN A 1 217 ? -80.955 3.930 95.380 1.00 68.56 217 GLN A N 1
ATOM 1775 C CA . GLN A 1 217 ? -81.618 5.168 95.818 1.00 68.56 217 GLN A CA 1
ATOM 1776 C C . GLN A 1 217 ? -83.119 5.215 95.480 1.00 68.56 217 GLN A C 1
ATOM 1778 O O . GLN A 1 217 ? -83.772 6.226 95.741 1.00 68.56 217 GLN A O 1
ATOM 1783 N N . LEU A 1 218 ? -83.683 4.151 94.904 1.00 51.12 218 LEU A N 1
ATOM 1784 C CA . LEU A 1 218 ? -85.115 4.059 94.625 1.00 51.12 218 LEU A CA 1
ATOM 1785 C C . LEU A 1 218 ? -85.896 3.714 95.910 1.00 51.12 218 LEU A C 1
ATOM 1787 O O . LEU A 1 218 ? -85.591 2.701 96.538 1.00 51.12 218 LEU A O 1
ATOM 1791 N N . PRO A 1 219 ? -86.912 4.504 96.310 1.00 53.66 219 PRO A N 1
ATOM 1792 C CA . PRO A 1 219 ? -87.858 4.076 97.334 1.00 53.66 219 PRO A CA 1
ATOM 1793 C C . PRO A 1 219 ? -88.780 2.981 96.774 1.00 53.66 219 PRO A C 1
ATOM 1795 O O . PRO A 1 219 ? -89.258 3.089 95.643 1.00 53.66 219 PRO A O 1
ATOM 1798 N N . GLU A 1 220 ? -89.027 1.937 97.573 1.00 45.12 220 GLU A N 1
ATOM 1799 C CA . GLU A 1 220 ? -89.993 0.876 97.269 1.00 45.12 220 GLU A CA 1
ATOM 1800 C C . GLU A 1 220 ? -91.379 1.485 97.011 1.00 45.12 220 GLU A C 1
ATOM 1802 O O . GLU A 1 220 ? -91.975 2.097 97.898 1.00 45.12 220 GLU A O 1
ATOM 1807 N N . PHE A 1 221 ? -91.896 1.313 95.794 1.00 44.41 221 PHE A N 1
ATOM 1808 C CA . PHE A 1 221 ? -93.305 1.529 95.487 1.00 44.41 221 PHE A CA 1
ATOM 1809 C C . PHE A 1 221 ? -93.947 0.184 95.148 1.00 44.41 221 PHE A C 1
ATOM 1811 O O . PHE A 1 221 ? -93.597 -0.466 94.163 1.00 44.41 221 PHE A O 1
ATOM 1818 N N . ASP A 1 222 ? -94.877 -0.207 96.014 1.00 46.44 222 ASP A N 1
ATOM 1819 C CA . ASP A 1 222 ? -95.855 -1.280 95.857 1.00 46.44 222 ASP A CA 1
ATOM 1820 C C . ASP A 1 222 ? -96.817 -0.937 94.706 1.00 46.44 222 ASP A C 1
ATOM 1822 O O . ASP A 1 222 ? -97.318 0.186 94.669 1.00 46.44 222 ASP A O 1
ATOM 1826 N N . VAL A 1 223 ? -97.051 -1.867 93.769 1.00 40.16 223 VAL A N 1
ATOM 1827 C CA . VAL A 1 223 ? -98.408 -2.320 93.403 1.00 40.16 223 VAL A CA 1
ATOM 1828 C C . VAL A 1 223 ? -98.409 -3.516 92.438 1.00 40.16 223 VAL A C 1
ATOM 1830 O O . VAL A 1 223 ? -97.806 -3.537 91.368 1.00 40.16 223 VAL A O 1
ATOM 1833 N N . ASN A 1 224 ? -99.210 -4.487 92.856 1.00 45.47 224 ASN A N 1
ATOM 1834 C CA . ASN A 1 224 ? -99.796 -5.638 92.181 1.00 45.47 224 ASN A CA 1
ATOM 1835 C C . ASN A 1 224 ? -100.630 -5.267 90.924 1.00 45.47 224 ASN A C 1
ATOM 1837 O O . ASN A 1 224 ? -101.584 -4.502 91.054 1.00 45.47 224 ASN A O 1
ATOM 1841 N N . ALA A 1 225 ? -100.328 -5.843 89.745 1.00 33.00 225 ALA A N 1
ATOM 1842 C CA . ALA A 1 225 ? -101.275 -6.033 88.626 1.00 33.00 225 ALA A CA 1
ATOM 1843 C C . ALA A 1 225 ? -100.715 -6.966 87.519 1.00 33.00 225 ALA A C 1
ATOM 1845 O O . ALA A 1 225 ? -99.782 -6.614 86.803 1.00 33.00 225 ALA A O 1
ATOM 1846 N N . ALA A 1 226 ? -101.340 -8.133 87.346 1.00 37.19 226 ALA A N 1
ATOM 1847 C CA . ALA A 1 226 ? -101.343 -8.959 86.123 1.00 37.19 226 ALA A CA 1
ATOM 1848 C C . ALA A 1 226 ? -102.716 -8.768 85.412 1.00 37.19 226 ALA A C 1
ATOM 1850 O O . ALA A 1 226 ? -103.636 -8.335 86.117 1.00 37.19 226 ALA A O 1
ATOM 1851 N N . PRO A 1 227 ? -102.945 -9.092 84.107 1.00 52.97 227 PRO A N 1
ATOM 1852 C CA . PRO A 1 227 ? -102.274 -10.131 83.305 1.00 52.97 227 PRO A CA 1
ATOM 1853 C C . PRO A 1 227 ? -101.943 -9.811 81.814 1.00 52.97 227 PRO A C 1
ATOM 1855 O O . PRO A 1 227 ? -102.332 -8.791 81.255 1.00 52.97 227 PRO A O 1
ATOM 1858 N N . ASP A 1 228 ? -101.217 -10.770 81.220 1.00 39.94 228 ASP A N 1
ATOM 1859 C CA . ASP A 1 228 ? -100.905 -11.113 79.806 1.00 39.94 228 ASP A CA 1
ATOM 1860 C C . ASP A 1 228 ? -102.097 -11.037 78.793 1.00 39.94 228 ASP A C 1
ATOM 1862 O O . ASP A 1 228 ? -103.237 -10.992 79.268 1.00 39.94 228 ASP A O 1
ATOM 1866 N N . PRO A 1 229 ? -101.930 -11.120 77.432 1.00 55.03 229 PRO A N 1
ATOM 1867 C CA . PRO A 1 229 ? -100.952 -11.982 76.735 1.00 55.03 229 PRO A CA 1
ATOM 1868 C C . PRO A 1 229 ? -100.309 -11.503 75.399 1.00 55.03 229 PRO A C 1
ATOM 1870 O O . PRO A 1 229 ? -100.753 -10.577 74.722 1.00 55.03 229 PRO A O 1
ATOM 1873 N N . THR A 1 230 ? -99.362 -12.341 74.949 1.00 44.06 230 THR A N 1
ATOM 1874 C CA . THR A 1 230 ? -98.962 -12.709 73.563 1.00 44.06 230 THR A CA 1
ATOM 1875 C C . THR A 1 230 ? -97.940 -11.861 72.774 1.00 44.06 230 THR A C 1
ATOM 1877 O O . THR A 1 230 ? -98.237 -10.738 72.372 1.00 44.06 230 THR A O 1
ATOM 1880 N N . PRO A 1 231 ? -96.781 -12.458 72.406 1.00 59.91 231 PRO A N 1
ATOM 1881 C CA . PRO A 1 231 ? -95.838 -11.941 71.408 1.00 59.91 231 PRO A CA 1
ATOM 1882 C C . PRO A 1 231 ? -95.978 -12.637 70.033 1.00 59.91 231 PRO A C 1
ATOM 1884 O O . PRO A 1 231 ? -96.310 -13.824 69.983 1.00 59.91 231 PRO A O 1
ATOM 1887 N N . PRO A 1 232 ? -95.637 -11.975 68.908 1.00 52.38 232 PRO A N 1
ATOM 1888 C CA . PRO A 1 232 ? -95.214 -12.662 67.696 1.00 52.38 232 PRO A CA 1
ATOM 1889 C C . PRO A 1 232 ? -93.681 -12.726 67.587 1.00 52.38 232 PRO A C 1
ATOM 1891 O O . PRO A 1 232 ? -92.951 -11.831 68.010 1.00 52.38 232 PRO A O 1
ATOM 1894 N N . ALA A 1 233 ? -93.242 -13.839 67.008 1.00 41.75 233 ALA A N 1
ATOM 1895 C CA . ALA A 1 233 ? -91.872 -14.280 66.770 1.00 41.75 233 ALA A CA 1
ATOM 1896 C C . ALA A 1 233 ? -90.996 -13.287 65.971 1.00 41.75 233 ALA A C 1
ATOM 1898 O O . ALA A 1 233 ? -91.512 -12.424 65.257 1.00 41.75 233 ALA A O 1
ATOM 1899 N N . PRO A 1 234 ? -89.665 -13.480 66.004 1.00 47.31 234 PRO A N 1
ATOM 1900 C CA . PRO A 1 234 ? -89.087 -14.216 64.879 1.00 47.31 234 PRO A CA 1
ATOM 1901 C C . PRO A 1 234 ? -88.152 -15.374 65.273 1.00 47.31 234 PRO A C 1
ATOM 1903 O O . PRO A 1 234 ? -87.297 -15.271 66.145 1.00 47.31 234 PRO A O 1
ATOM 1906 N N . THR A 1 235 ? -88.409 -16.481 64.580 1.00 36.03 235 THR A N 1
ATOM 1907 C CA . THR A 1 235 ? -87.531 -17.478 63.952 1.00 36.03 235 THR A CA 1
ATOM 1908 C C . THR A 1 235 ? -86.020 -17.436 64.255 1.00 36.03 235 THR A C 1
ATOM 1910 O O . THR A 1 235 ? -85.331 -16.465 63.950 1.00 36.03 235 THR A O 1
ATOM 1913 N N . THR A 1 236 ? -85.566 -18.572 64.804 1.00 39.28 236 THR A N 1
ATOM 1914 C CA . THR A 1 236 ? -84.333 -19.362 64.559 1.00 39.28 236 THR A CA 1
ATOM 1915 C C . THR A 1 236 ? -83.573 -19.019 63.262 1.00 39.28 236 THR A C 1
ATOM 1917 O O . THR A 1 236 ? -84.163 -18.560 62.296 1.00 39.28 236 THR A O 1
ATOM 1920 N N . GLU A 1 237 ? -82.266 -19.190 63.097 1.00 40.25 237 GLU A N 1
ATOM 1921 C CA . GLU A 1 237 ? -81.314 -20.246 63.476 1.00 40.25 237 GLU A CA 1
ATOM 1922 C C . GLU A 1 237 ? -79.935 -19.659 63.067 1.00 40.25 237 GLU A C 1
ATOM 1924 O O . GLU A 1 237 ? -79.836 -18.965 62.058 1.00 40.25 237 GLU A O 1
ATOM 1929 N N . GLU A 1 238 ? -78.918 -19.649 63.926 1.00 40.25 238 GLU A N 1
ATOM 1930 C CA . GLU A 1 238 ? -77.921 -20.722 64.077 1.00 40.25 238 GLU A CA 1
ATOM 1931 C C . GLU A 1 238 ? -76.691 -20.544 63.164 1.00 40.25 238 GLU A C 1
ATOM 1933 O O . GLU A 1 238 ? -76.773 -20.130 62.009 1.00 40.25 238 GLU A O 1
ATOM 1938 N N . THR A 1 239 ? -75.555 -20.980 63.709 1.00 37.12 239 THR A N 1
ATOM 1939 C CA . THR A 1 239 ? -74.335 -21.436 63.018 1.00 37.12 239 THR A CA 1
ATOM 1940 C C . THR A 1 239 ? -73.141 -20.475 62.978 1.00 37.12 239 THR A C 1
ATOM 1942 O O . THR A 1 239 ? -72.905 -19.718 62.041 1.00 37.12 239 THR A O 1
ATOM 1945 N N . GLU A 1 240 ? -72.376 -20.545 64.068 1.00 35.53 240 GLU A N 1
ATOM 1946 C CA . GLU A 1 240 ? -70.982 -21.015 64.098 1.00 35.53 240 GLU A CA 1
ATOM 1947 C C . GLU A 1 240 ? -70.045 -20.703 62.912 1.00 35.53 240 GLU A C 1
ATOM 1949 O O . GLU A 1 240 ? -70.122 -21.247 61.815 1.00 35.53 240 GLU A O 1
ATOM 1954 N N . ILE A 1 241 ? -69.015 -19.931 63.249 1.00 47.78 241 ILE A N 1
ATOM 1955 C CA . ILE A 1 241 ? -67.620 -20.135 62.828 1.00 47.78 241 ILE A CA 1
ATOM 1956 C C . ILE A 1 241 ? -67.121 -21.486 63.397 1.00 47.78 241 ILE A C 1
ATOM 1958 O O . ILE A 1 241 ? -67.489 -21.796 64.530 1.00 47.78 241 ILE A O 1
ATOM 1962 N N . PRO A 1 242 ? -66.212 -22.234 62.728 1.00 50.53 242 PRO A N 1
ATOM 1963 C CA . PRO A 1 242 ? -64.830 -21.760 62.657 1.00 50.53 242 PRO A CA 1
ATOM 1964 C C . PRO A 1 242 ? -64.023 -22.118 61.398 1.00 50.53 242 PRO A C 1
ATOM 1966 O O . PRO A 1 242 ? -64.320 -23.006 60.606 1.00 50.53 242 PRO A O 1
ATOM 1969 N N . ALA A 1 243 ? -62.926 -21.375 61.275 1.00 42.28 243 ALA A N 1
ATOM 1970 C CA . ALA A 1 243 ? -61.784 -21.629 60.416 1.00 42.28 243 ALA A CA 1
ATOM 1971 C C . ALA A 1 243 ? -61.241 -23.061 60.542 1.00 42.28 243 ALA A C 1
ATOM 1973 O O . ALA A 1 243 ? -61.164 -23.572 61.654 1.00 42.28 243 ALA A O 1
ATOM 1974 N N . TYR A 1 244 ? -60.718 -23.628 59.449 1.00 36.47 244 TYR A N 1
ATOM 1975 C CA . TYR A 1 244 ? -59.274 -23.856 59.283 1.00 36.47 244 TYR A CA 1
ATOM 1976 C C . TYR A 1 244 ? -58.941 -24.507 57.925 1.00 36.47 244 TYR A C 1
ATOM 1978 O O . TYR A 1 244 ? -59.733 -25.251 57.360 1.00 36.47 244 TYR A O 1
ATOM 1986 N N . PHE A 1 245 ? -57.684 -24.308 57.518 1.00 37.56 245 PHE A N 1
ATOM 1987 C CA . PHE A 1 245 ? -56.840 -25.279 56.808 1.00 37.56 245 PHE A CA 1
ATOM 1988 C C . PHE A 1 245 ? -56.797 -25.266 55.262 1.00 37.56 245 PHE A C 1
ATOM 1990 O O . PHE A 1 245 ? -57.582 -25.878 54.548 1.00 37.56 245 PHE A O 1
ATOM 1997 N N . VAL A 1 246 ? -55.736 -24.624 54.779 1.00 47.44 246 VAL A N 1
ATOM 1998 C CA . VAL A 1 246 ? -54.980 -24.836 53.527 1.00 47.44 246 VAL A CA 1
ATOM 1999 C C . VAL A 1 246 ? -53.605 -25.378 53.990 1.00 47.44 246 VAL A C 1
ATOM 2001 O O . VAL A 1 246 ? -53.222 -24.931 55.079 1.00 47.44 246 VAL A O 1
ATOM 2004 N N . PRO A 1 247 ? -52.784 -26.218 53.292 1.00 54.97 247 PRO A N 1
ATOM 2005 C CA . PRO A 1 247 ? -52.779 -26.848 51.939 1.00 54.97 247 PRO A CA 1
ATOM 2006 C C . PRO A 1 247 ? -52.358 -28.367 52.032 1.00 54.97 247 PRO A C 1
ATOM 2008 O O . PRO A 1 247 ? -52.711 -28.984 53.035 1.00 54.97 247 PRO A O 1
ATOM 2011 N N . PRO A 1 248 ? -51.469 -28.982 51.197 1.00 58.09 248 PRO A N 1
ATOM 2012 C CA . PRO A 1 248 ? -51.269 -29.032 49.732 1.00 58.09 248 PRO A CA 1
ATOM 2013 C C . PRO A 1 248 ? -51.328 -30.476 49.149 1.00 58.09 248 PRO A C 1
ATOM 2015 O O . PRO A 1 248 ? -51.079 -31.462 49.833 1.00 58.09 248 PRO A O 1
ATOM 2018 N N . GLY A 1 249 ? -51.516 -30.596 47.834 1.00 32.81 249 GLY A N 1
ATOM 2019 C CA . GLY A 1 249 ? -51.305 -31.829 47.055 1.00 32.81 249 GLY A CA 1
ATOM 2020 C C . GLY A 1 249 ? -52.021 -31.673 45.713 1.00 32.81 249 GLY A C 1
ATOM 2021 O O . GLY A 1 249 ? -53.206 -31.387 45.697 1.00 32.81 249 GLY A O 1
ATOM 2022 N N . GLY A 1 250 ? -51.378 -31.679 44.550 1.00 43.62 250 GLY A N 1
ATOM 2023 C CA . GLY A 1 250 ? -50.315 -32.589 44.151 1.00 43.62 250 GLY A CA 1
ATOM 2024 C C . GLY A 1 250 ? -50.935 -33.744 43.369 1.00 43.62 250 GLY A C 1
ATOM 2025 O O . GLY A 1 250 ? -50.785 -34.886 43.778 1.00 43.62 250 GLY A O 1
ATOM 2026 N N . GLU A 1 251 ? -51.643 -33.445 42.274 1.00 37.16 251 GLU A N 1
ATOM 2027 C CA . GLU A 1 251 ? -52.093 -34.459 41.321 1.00 37.16 251 GLU A CA 1
ATOM 2028 C C . GLU A 1 251 ? -51.520 -34.184 39.934 1.00 37.16 251 GLU A C 1
ATOM 2030 O O . GLU A 1 251 ? -51.613 -33.106 39.346 1.00 37.16 251 GLU A O 1
ATOM 2035 N N . THR A 1 252 ? -50.827 -35.214 39.484 1.00 36.56 252 THR A N 1
ATOM 2036 C CA . THR A 1 252 ? -49.991 -35.334 38.311 1.00 36.56 252 THR A CA 1
ATOM 2037 C C . THR A 1 252 ? -50.845 -35.496 37.060 1.00 36.56 252 THR A C 1
ATOM 2039 O O . THR A 1 252 ? -51.473 -36.536 36.867 1.00 36.56 252 THR A O 1
ATOM 2042 N N . VAL A 1 253 ? -50.799 -34.516 36.159 1.00 36.84 253 VAL A N 1
ATOM 2043 C CA . VAL A 1 253 ? -51.185 -34.728 34.759 1.00 36.84 253 VAL A CA 1
ATOM 2044 C C . VAL A 1 253 ? -50.002 -35.387 34.062 1.00 36.84 253 VAL A C 1
ATOM 2046 O O . VAL A 1 253 ? -48.952 -34.780 33.848 1.00 36.84 253 VAL A O 1
ATOM 2049 N N . ALA A 1 254 ? -50.169 -36.672 33.775 1.00 35.19 254 ALA A N 1
ATOM 2050 C CA . ALA A 1 254 ? -49.176 -37.518 33.151 1.00 35.19 254 ALA A CA 1
ATOM 2051 C C . ALA A 1 254 ? -49.466 -37.669 31.645 1.00 35.19 254 ALA A C 1
ATOM 2053 O O . ALA A 1 254 ? -50.607 -37.842 31.229 1.00 35.19 254 ALA A O 1
ATOM 2054 N N . LEU A 1 255 ? -48.374 -37.667 30.877 1.00 36.50 255 LEU A N 1
ATOM 2055 C CA . LEU A 1 255 ? -48.207 -38.132 29.496 1.00 36.50 255 LEU A CA 1
ATOM 2056 C C . LEU A 1 255 ? -48.853 -37.332 28.355 1.00 36.50 255 LEU A C 1
ATOM 2058 O O . LEU A 1 255 ? -49.874 -37.685 27.776 1.00 36.50 255 LEU A O 1
ATOM 2062 N N . GLY A 1 256 ? -48.067 -36.365 27.889 1.00 31.25 256 GLY A N 1
ATOM 2063 C CA . GLY A 1 256 ? -48.060 -35.913 26.504 1.00 31.25 256 GLY A CA 1
ATOM 2064 C C . GLY A 1 256 ? -46.658 -35.471 26.111 1.00 31.25 256 GLY A C 1
ATOM 2065 O O . GLY A 1 256 ? -46.462 -34.321 25.742 1.00 31.25 256 GLY A O 1
ATOM 2066 N N . SER A 1 257 ? -45.656 -36.345 26.263 1.00 41.34 257 SER A N 1
ATOM 2067 C CA . SER A 1 257 ? -44.312 -36.088 25.744 1.00 41.34 257 SER A CA 1
ATOM 2068 C C . SER A 1 257 ? -44.407 -35.834 24.236 1.00 41.34 257 SER A C 1
ATOM 2070 O O . SER A 1 257 ? -44.761 -36.764 23.505 1.00 41.34 257 SER A O 1
ATOM 2072 N N . PRO A 1 258 ? -44.035 -34.654 23.706 1.00 38.88 258 PRO A N 1
ATOM 2073 C CA . PRO A 1 258 ? -43.533 -34.638 22.353 1.00 38.88 258 PRO A CA 1
ATOM 2074 C C . PRO A 1 258 ? -42.231 -35.431 22.421 1.00 38.88 258 PRO A C 1
ATOM 2076 O O . PRO A 1 258 ? -41.237 -35.000 23.005 1.00 38.88 258 PRO A O 1
ATOM 2079 N N . LYS A 1 259 ? -42.270 -36.651 21.880 1.00 38.97 259 LYS A N 1
ATOM 2080 C CA . LYS A 1 259 ? -41.086 -37.378 21.423 1.00 38.97 259 LYS A CA 1
ATOM 2081 C C . LYS A 1 259 ? -40.119 -36.333 20.860 1.00 38.97 259 LYS A C 1
ATOM 2083 O O . LYS A 1 259 ? -40.558 -35.59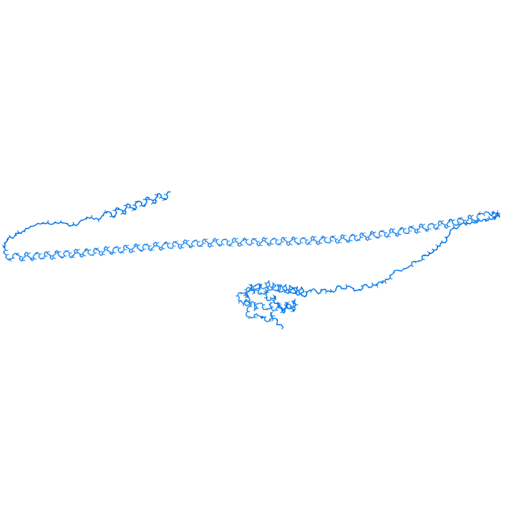0 19.977 1.00 38.97 259 LYS A O 1
ATOM 2088 N N . PRO A 1 260 ? -38.864 -36.218 21.336 1.00 41.06 260 PRO A N 1
ATOM 2089 C CA . PRO A 1 260 ? -37.910 -35.379 20.646 1.00 41.06 260 PRO A CA 1
ATOM 2090 C C . PRO A 1 260 ? -37.844 -35.946 19.234 1.00 41.06 260 PRO A C 1
ATOM 2092 O O . PRO A 1 260 ? -37.380 -37.067 19.010 1.00 41.06 260 PRO A O 1
ATOM 2095 N N . ALA A 1 261 ? -38.427 -35.208 18.291 1.00 39.22 261 ALA A N 1
ATOM 2096 C CA . ALA A 1 261 ? -38.100 -35.361 16.900 1.00 39.22 261 ALA A CA 1
ATOM 2097 C C . ALA A 1 261 ? -36.587 -35.218 16.895 1.00 39.22 261 ALA A C 1
ATOM 2099 O O . ALA A 1 261 ? -36.070 -34.142 17.205 1.00 39.22 261 ALA A O 1
ATOM 2100 N N . GLN A 1 262 ? -35.892 -36.337 16.681 1.00 39.47 262 GLN A N 1
ATOM 2101 C CA . GLN A 1 262 ? -34.472 -36.309 16.401 1.00 39.47 262 GLN A CA 1
ATOM 2102 C C . GLN A 1 262 ? -34.304 -35.171 15.395 1.00 39.47 262 GLN A C 1
ATOM 2104 O O . GLN A 1 262 ? -35.001 -35.200 14.371 1.00 39.47 262 GLN A O 1
ATOM 2109 N N . PRO A 1 263 ? -33.497 -34.133 15.683 1.00 44.97 263 PRO A N 1
ATOM 2110 C CA . PRO A 1 263 ? -33.105 -33.230 14.628 1.00 44.97 263 PRO A CA 1
ATOM 2111 C C . PRO A 1 263 ? -32.467 -34.157 13.609 1.00 44.97 263 PRO A C 1
ATOM 2113 O O . PRO A 1 263 ? -31.471 -34.813 13.903 1.00 44.97 263 PRO A O 1
ATOM 2116 N N . THR A 1 264 ? -33.185 -34.332 12.501 1.00 47.56 264 THR A N 1
ATOM 2117 C CA . THR A 1 264 ? -32.814 -35.064 11.294 1.00 47.56 264 THR A CA 1
ATOM 2118 C C . THR A 1 264 ? -31.311 -35.278 11.283 1.00 47.56 264 THR A C 1
ATOM 2120 O O . THR A 1 264 ? -30.604 -34.272 11.258 1.00 47.56 264 THR A O 1
ATOM 2123 N N . GLN A 1 265 ? -30.826 -36.523 11.365 1.00 52.56 265 GLN A N 1
ATOM 2124 C CA . GLN A 1 265 ? -29.388 -36.832 11.467 1.00 52.56 265 GLN A CA 1
ATOM 2125 C C . GLN A 1 265 ? -28.536 -35.995 10.492 1.00 52.56 265 GLN A C 1
ATOM 2127 O O . GLN A 1 265 ? -27.452 -35.567 10.856 1.00 52.56 265 GLN A O 1
ATOM 2132 N N . PHE A 1 266 ? -29.100 -35.645 9.330 1.00 52.78 266 PHE A N 1
ATOM 2133 C CA . PHE A 1 266 ? -28.570 -34.697 8.346 1.00 52.78 266 PHE A CA 1
ATOM 2134 C C . PHE A 1 266 ? -28.275 -33.266 8.843 1.00 52.78 266 PHE A C 1
ATOM 2136 O O . PHE A 1 266 ? -27.252 -32.704 8.482 1.00 52.78 266 PHE A O 1
ATOM 2143 N N . LYS A 1 267 ? -29.137 -32.644 9.657 1.00 60.56 267 LYS A N 1
ATOM 2144 C CA . LYS A 1 267 ? -28.893 -31.294 10.208 1.00 60.56 267 LYS A CA 1
ATOM 2145 C C . LYS A 1 267 ? -27.860 -31.320 11.329 1.00 60.56 267 LYS A C 1
ATOM 2147 O O . LYS A 1 267 ? -27.064 -30.397 11.440 1.00 60.56 267 LYS A O 1
ATOM 2152 N N . ALA A 1 268 ? -27.873 -32.366 12.155 1.00 64.50 268 ALA A N 1
ATOM 2153 C CA . ALA A 1 268 ? -26.868 -32.538 13.197 1.00 64.50 268 ALA A CA 1
ATOM 2154 C C . ALA A 1 268 ? -25.486 -32.813 12.583 1.00 64.50 268 ALA A C 1
ATOM 2156 O O . ALA A 1 268 ? -24.515 -32.182 12.991 1.00 64.50 268 ALA A O 1
ATOM 2157 N N . SER A 1 269 ? -25.403 -33.667 11.555 1.00 74.25 269 SER A N 1
ATOM 2158 C CA . SER A 1 269 ? -24.153 -33.909 10.831 1.00 74.25 269 SER A CA 1
ATOM 2159 C C . SER A 1 269 ? -23.662 -32.655 10.104 1.00 74.25 269 SER A C 1
ATOM 2161 O O . SER A 1 269 ? -22.493 -32.307 10.239 1.00 74.25 269 SER A O 1
ATOM 2163 N N . GLU A 1 270 ? -24.535 -31.901 9.424 1.00 83.44 270 GLU A N 1
ATOM 2164 C CA . GLU A 1 270 ? -24.155 -30.651 8.741 1.00 83.44 270 GLU A CA 1
ATOM 2165 C C . GLU A 1 270 ? -23.540 -29.618 9.702 1.00 83.44 270 GLU A C 1
ATOM 2167 O O . GLU A 1 270 ? -22.526 -28.988 9.386 1.00 83.44 270 GLU A O 1
ATOM 2172 N N . GLU A 1 271 ? -24.106 -29.463 10.901 1.00 85.94 271 GLU A N 1
ATOM 2173 C CA . GLU A 1 271 ? -23.537 -28.581 11.923 1.00 85.94 271 GLU A CA 1
ATOM 2174 C C . GLU A 1 271 ? -22.170 -29.081 12.419 1.00 85.94 271 GLU A C 1
ATOM 2176 O O . GLU A 1 271 ? -21.259 -28.270 12.597 1.00 85.94 271 GLU A O 1
ATOM 2181 N N . LEU A 1 272 ? -21.964 -30.397 12.546 1.00 86.38 272 LEU A N 1
ATOM 2182 C CA . LEU A 1 272 ? -20.652 -30.967 12.879 1.00 86.38 272 LEU A CA 1
ATOM 2183 C C . LEU A 1 272 ? -19.608 -30.668 11.787 1.00 86.38 272 LEU A C 1
ATOM 2185 O O . LEU A 1 272 ? -18.485 -30.269 12.112 1.00 86.38 272 LEU A O 1
ATOM 2189 N N . HIS A 1 273 ? -19.974 -30.749 10.501 1.00 89.44 273 HIS A N 1
ATOM 2190 C CA . HIS A 1 273 ? -19.091 -30.338 9.399 1.00 89.44 273 HIS A CA 1
ATOM 2191 C C . HIS A 1 273 ? -18.755 -28.841 9.462 1.00 89.44 273 HIS A C 1
ATOM 2193 O O . HIS A 1 273 ? -17.593 -28.463 9.291 1.00 89.44 273 HIS A O 1
ATOM 2199 N N . LYS A 1 274 ? -19.729 -27.969 9.757 1.00 91.69 274 LYS A N 1
ATOM 2200 C CA . LYS A 1 274 ? -19.488 -26.519 9.911 1.00 91.69 274 LYS A CA 1
ATOM 2201 C C . LYS A 1 274 ? -18.558 -26.211 11.081 1.00 91.69 274 LYS A C 1
ATOM 2203 O O . LYS A 1 274 ?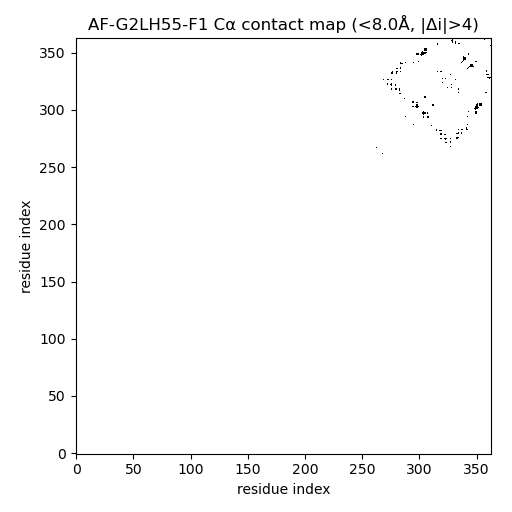 -17.690 -25.341 10.961 1.00 91.69 274 LYS A O 1
ATOM 2208 N N . VAL A 1 275 ? -18.715 -26.917 12.199 1.00 90.38 275 VAL A N 1
ATOM 2209 C CA . VAL A 1 275 ? -17.827 -26.789 13.361 1.00 90.38 275 VAL A CA 1
ATOM 2210 C C . VAL A 1 275 ? -16.412 -27.229 12.990 1.00 90.38 275 VAL A C 1
ATOM 2212 O O . VAL A 1 275 ? -15.476 -26.457 13.197 1.00 90.38 275 VAL A O 1
ATOM 2215 N N . ALA A 1 276 ? -16.246 -28.391 12.353 1.00 91.00 276 ALA A N 1
ATOM 2216 C CA . ALA A 1 276 ? -14.940 -28.876 11.905 1.00 91.00 276 ALA A CA 1
ATOM 2217 C C . ALA A 1 276 ? -14.263 -27.908 10.915 1.00 91.00 276 ALA A C 1
ATOM 2219 O O . ALA A 1 276 ? -13.082 -27.593 11.062 1.00 91.00 276 ALA A O 1
ATOM 2220 N N . GLN A 1 277 ? -15.009 -27.342 9.961 1.00 93.25 277 GLN A N 1
ATOM 2221 C CA . GLN A 1 277 ? -14.495 -26.317 9.044 1.00 93.25 277 GLN A CA 1
ATOM 2222 C C . GLN A 1 277 ? -14.052 -25.044 9.769 1.00 93.25 277 GLN A C 1
ATOM 2224 O O . GLN A 1 277 ? -13.036 -24.448 9.404 1.00 93.25 277 GLN A O 1
ATOM 2229 N N . ARG A 1 278 ? -14.799 -24.608 10.792 1.00 93.81 278 ARG A N 1
ATOM 2230 C CA . ARG A 1 278 ? -14.425 -23.443 11.602 1.00 93.81 278 ARG A CA 1
ATOM 2231 C C . ARG A 1 278 ? -13.133 -23.715 12.365 1.00 93.81 278 ARG A C 1
ATOM 2233 O O . ARG A 1 278 ? -12.237 -22.881 12.321 1.00 93.81 278 ARG A O 1
ATOM 2240 N N . VAL A 1 279 ? -13.019 -24.886 12.992 1.00 93.38 279 VAL A N 1
ATOM 2241 C CA . VAL A 1 279 ? -11.811 -25.311 13.712 1.00 93.38 279 VAL A CA 1
ATOM 2242 C C . VAL A 1 279 ? -10.608 -25.363 12.766 1.00 93.38 279 VAL A C 1
ATOM 2244 O O . VAL A 1 279 ? -9.585 -24.753 13.066 1.00 93.38 279 VAL A O 1
ATOM 2247 N N . ALA A 1 280 ? -10.740 -26.000 11.597 1.00 93.31 280 ALA A N 1
ATOM 2248 C CA . ALA A 1 280 ? -9.689 -26.044 10.580 1.00 93.31 280 ALA A CA 1
ATOM 2249 C C . ALA A 1 280 ? -9.253 -24.637 10.141 1.00 93.31 280 ALA A C 1
ATOM 2251 O O . ALA A 1 280 ? -8.062 -24.331 10.121 1.00 93.31 280 ALA A O 1
ATOM 2252 N N . ARG A 1 281 ? -10.213 -23.748 9.849 1.00 95.56 281 ARG A N 1
ATOM 2253 C CA . ARG A 1 281 ? -9.924 -22.364 9.451 1.00 95.56 281 ARG A CA 1
ATOM 2254 C C . ARG A 1 281 ? -9.178 -21.596 10.539 1.00 95.56 281 ARG A C 1
ATOM 2256 O O . ARG A 1 281 ? -8.227 -20.894 10.216 1.00 95.56 281 ARG A O 1
ATOM 2263 N N . THR A 1 282 ? -9.599 -21.718 11.797 1.00 95.62 282 THR A N 1
ATOM 2264 C CA . THR A 1 282 ? -8.939 -21.049 12.926 1.00 95.62 282 THR A CA 1
ATOM 2265 C C . THR A 1 282 ? -7.501 -21.526 13.071 1.00 95.62 282 THR A C 1
ATOM 2267 O O . THR A 1 282 ? -6.591 -20.707 13.041 1.00 95.62 282 THR A O 1
ATOM 2270 N N . ILE A 1 283 ? -7.285 -22.841 13.110 1.00 94.31 283 ILE A N 1
ATOM 2271 C CA . ILE A 1 283 ? -5.950 -23.430 13.256 1.00 94.31 283 ILE A CA 1
ATOM 2272 C C . ILE A 1 283 ? -5.016 -22.973 12.125 1.00 94.31 283 ILE A C 1
ATOM 2274 O O . ILE A 1 283 ? -3.886 -22.557 12.371 1.00 94.31 283 ILE A O 1
ATOM 2278 N N . VAL A 1 284 ? -5.485 -23.008 10.876 1.00 94.75 284 VAL A N 1
ATOM 2279 C CA . VAL A 1 284 ? -4.677 -22.598 9.719 1.00 94.75 284 VAL A CA 1
ATOM 2280 C C . VAL A 1 284 ? -4.412 -21.089 9.712 1.00 94.75 284 VAL A C 1
ATOM 2282 O O . VAL A 1 284 ? -3.316 -20.658 9.348 1.00 94.75 284 VAL A O 1
ATOM 2285 N N . SER A 1 285 ? -5.386 -20.282 10.141 1.00 94.62 285 SER A N 1
ATOM 2286 C CA . SER A 1 285 ? -5.207 -18.838 10.309 1.00 94.62 285 SER A CA 1
ATOM 2287 C C . SER A 1 285 ? -4.150 -18.528 11.369 1.00 94.62 285 SER A C 1
ATOM 2289 O O . SER A 1 285 ? -3.311 -17.661 11.139 1.00 94.62 285 SER A O 1
ATOM 2291 N N . ASP A 1 286 ? -4.135 -19.262 12.481 1.00 95.25 286 ASP A N 1
ATOM 2292 C CA . ASP A 1 286 ? -3.132 -19.093 13.533 1.00 95.25 286 ASP A CA 1
ATOM 2293 C C . ASP A 1 286 ? -1.730 -19.414 12.996 1.00 95.25 286 ASP A C 1
ATOM 2295 O O . ASP A 1 286 ? -0.816 -18.600 13.127 1.00 95.25 286 ASP A O 1
ATOM 2299 N N . ILE A 1 287 ? -1.559 -20.541 12.292 1.00 93.50 287 ILE A N 1
ATOM 2300 C CA . ILE A 1 287 ? -0.271 -20.894 11.665 1.00 93.50 287 ILE A CA 1
ATOM 2301 C C . ILE A 1 287 ? 0.206 -19.770 10.739 1.00 93.50 287 ILE A C 1
ATOM 2303 O O . ILE A 1 287 ? 1.376 -19.384 10.805 1.00 93.50 287 ILE A O 1
ATOM 2307 N N . LYS A 1 288 ? -0.702 -19.218 9.921 1.00 93.81 288 LYS A N 1
ATOM 2308 C CA . LYS A 1 288 ? -0.408 -18.123 8.990 1.00 93.81 288 LYS A CA 1
ATOM 2309 C C . LYS A 1 288 ? 0.051 -16.853 9.698 1.00 93.81 288 LYS A C 1
ATOM 2311 O O . LYS A 1 288 ? 1.024 -16.240 9.269 1.00 93.81 288 LYS A O 1
ATOM 2316 N N . ILE A 1 289 ? -0.643 -16.472 10.767 1.00 93.62 289 ILE A N 1
ATOM 2317 C CA . ILE A 1 289 ? -0.367 -15.243 11.517 1.00 93.62 289 ILE A CA 1
ATOM 2318 C C . ILE A 1 289 ? 0.952 -15.356 12.289 1.00 93.62 289 ILE A C 1
ATOM 2320 O O . ILE A 1 289 ? 1.729 -14.405 12.307 1.00 93.62 289 ILE A O 1
ATOM 2324 N N . TYR A 1 290 ? 1.231 -16.510 12.901 1.00 93.44 290 TYR A N 1
ATOM 2325 C CA . TYR A 1 290 ? 2.413 -16.677 13.751 1.00 93.44 290 TYR A CA 1
ATOM 2326 C C . TYR A 1 290 ? 3.691 -17.037 12.986 1.00 93.44 290 TYR A C 1
ATOM 2328 O O . TYR A 1 290 ? 4.782 -16.861 13.525 1.00 93.44 290 TYR A O 1
ATOM 2336 N N . ASN A 1 291 ? 3.593 -17.519 11.741 1.00 92.56 291 ASN A N 1
ATOM 2337 C CA . ASN A 1 291 ? 4.752 -18.001 10.982 1.00 92.56 291 ASN A CA 1
ATOM 2338 C C . ASN A 1 291 ? 4.874 -17.426 9.555 1.00 92.56 291 ASN A C 1
ATOM 2340 O O . ASN A 1 291 ? 5.206 -18.180 8.637 1.00 92.56 291 ASN A O 1
ATOM 2344 N N . PRO A 1 292 ? 4.673 -16.114 9.323 1.00 92.62 292 PRO A N 1
ATOM 2345 C CA . PRO A 1 292 ? 4.643 -15.558 7.968 1.00 92.62 292 PRO A CA 1
ATOM 2346 C C . PRO A 1 292 ? 5.966 -15.774 7.218 1.00 92.62 292 PRO A C 1
ATOM 2348 O O . PRO A 1 292 ? 5.970 -16.235 6.080 1.00 92.62 292 PRO A O 1
ATOM 2351 N N . GLN A 1 293 ? 7.101 -15.553 7.891 1.00 92.19 293 GLN A N 1
ATOM 2352 C CA . GLN A 1 293 ? 8.432 -15.697 7.290 1.00 92.19 293 GLN A CA 1
ATOM 2353 C C . GLN A 1 293 ? 8.752 -17.144 6.894 1.00 92.19 293 GLN A C 1
ATOM 2355 O O . GLN A 1 293 ? 9.275 -17.393 5.811 1.00 92.19 293 GLN A O 1
ATOM 2360 N N . LYS A 1 294 ? 8.421 -18.117 7.755 1.00 92.12 294 LYS A N 1
ATOM 2361 C CA . LYS A 1 294 ? 8.648 -19.539 7.455 1.00 92.12 294 LYS A CA 1
ATOM 2362 C C . LYS A 1 294 ? 7.745 -20.022 6.325 1.00 92.12 294 LYS A C 1
ATOM 2364 O O . LYS A 1 294 ? 8.155 -20.882 5.555 1.00 92.12 294 LYS A O 1
ATOM 2369 N N . ILE A 1 295 ? 6.531 -19.476 6.222 1.00 92.56 295 ILE A N 1
ATOM 2370 C CA . ILE A 1 295 ? 5.598 -19.823 5.150 1.00 92.56 295 ILE A CA 1
ATOM 2371 C C . ILE A 1 295 ? 6.127 -19.336 3.806 1.00 92.56 295 ILE A C 1
ATOM 2373 O O . ILE A 1 295 ? 6.179 -20.120 2.867 1.00 92.56 295 ILE A O 1
ATOM 2377 N N . GLU A 1 296 ? 6.595 -18.091 3.714 1.00 92.19 296 GLU A N 1
ATOM 2378 C CA . GLU A 1 296 ? 7.213 -17.576 2.485 1.00 92.19 296 GLU A CA 1
ATOM 2379 C C . GLU A 1 296 ? 8.444 -18.395 2.074 1.00 92.19 296 GLU A C 1
ATOM 2381 O O . GLU A 1 296 ? 8.578 -18.770 0.908 1.00 92.19 296 GLU A O 1
ATOM 2386 N N . GLN A 1 297 ? 9.305 -18.744 3.035 1.00 91.31 297 GLN A N 1
ATOM 2387 C CA . GLN A 1 297 ? 10.462 -19.611 2.789 1.00 91.31 297 GLN A CA 1
ATOM 2388 C C . GLN A 1 297 ? 10.041 -21.006 2.317 1.00 91.31 297 GLN A C 1
ATOM 2390 O O . GLN A 1 297 ? 10.593 -21.511 1.342 1.00 91.31 297 GLN A O 1
ATOM 2395 N N . GLY A 1 298 ? 9.033 -21.599 2.957 1.00 90.56 298 GLY A N 1
ATOM 2396 C CA . GLY A 1 298 ? 8.508 -22.913 2.602 1.00 90.56 298 GLY A CA 1
ATOM 2397 C C . GLY A 1 298 ? 7.822 -22.946 1.244 1.00 90.56 298 GLY A C 1
ATOM 2398 O O . GLY A 1 298 ? 7.954 -23.933 0.523 1.00 90.56 298 GLY A O 1
ATOM 2399 N N . ILE A 1 299 ? 7.163 -21.852 0.854 1.00 91.38 299 ILE A N 1
ATOM 2400 C CA . ILE A 1 299 ? 6.608 -21.674 -0.491 1.00 91.38 299 ILE A CA 1
ATOM 2401 C C . ILE A 1 299 ? 7.729 -21.577 -1.528 1.00 91.38 299 ILE A C 1
ATOM 2403 O O . ILE A 1 299 ? 7.675 -22.261 -2.550 1.00 91.38 299 ILE A O 1
ATOM 2407 N N . ALA A 1 300 ? 8.768 -20.784 -1.258 1.00 91.81 300 ALA A N 1
ATOM 2408 C CA . ALA A 1 300 ? 9.896 -20.616 -2.171 1.00 91.81 300 ALA A CA 1
ATOM 2409 C C . ALA A 1 300 ? 10.710 -21.910 -2.357 1.00 91.81 300 ALA A C 1
ATOM 2411 O O . ALA A 1 300 ? 11.158 -22.209 -3.463 1.00 91.81 300 ALA A O 1
ATOM 2412 N N . GLN A 1 301 ? 10.894 -22.681 -1.283 1.00 91.88 301 GLN A N 1
ATOM 2413 C CA . GLN A 1 301 ? 11.724 -23.889 -1.261 1.00 91.88 301 GLN A CA 1
ATOM 2414 C C . GLN A 1 301 ? 10.936 -25.192 -1.476 1.00 91.88 301 GLN A C 1
ATOM 2416 O O . GLN A 1 301 ? 11.548 -26.249 -1.615 1.00 91.88 301 GLN A O 1
ATOM 2421 N N . LYS A 1 302 ? 9.596 -25.133 -1.527 1.00 91.62 302 LYS A N 1
ATOM 2422 C CA . LYS A 1 302 ? 8.689 -26.293 -1.647 1.00 91.62 302 LYS A CA 1
ATOM 2423 C C . LYS A 1 302 ? 8.899 -27.356 -0.557 1.00 91.62 302 LYS A C 1
ATOM 2425 O O . LYS A 1 302 ? 8.833 -28.556 -0.814 1.00 91.62 302 LYS A O 1
ATOM 2430 N N . ASN A 1 303 ? 9.175 -26.907 0.662 1.00 93.38 303 ASN A N 1
ATOM 2431 C CA . ASN A 1 303 ? 9.419 -27.736 1.847 1.00 93.38 303 ASN A CA 1
ATOM 2432 C C . ASN A 1 303 ? 8.639 -27.203 3.064 1.00 93.38 303 ASN A C 1
ATOM 2434 O O . ASN A 1 303 ? 9.108 -27.262 4.203 1.00 93.38 303 ASN A O 1
ATOM 2438 N N . LEU A 1 304 ? 7.443 -26.653 2.822 1.00 92.25 304 LEU A N 1
ATOM 2439 C CA . LEU A 1 304 ? 6.654 -25.946 3.832 1.00 92.25 304 LEU A CA 1
ATOM 2440 C C . LEU A 1 304 ? 6.376 -26.798 5.078 1.00 92.25 304 LEU A C 1
ATOM 2442 O O . LEU A 1 304 ? 6.422 -26.284 6.197 1.00 92.25 304 LEU A O 1
ATOM 2446 N N . TYR A 1 305 ? 6.128 -28.096 4.900 1.00 91.75 305 TYR A N 1
ATOM 2447 C CA . TYR A 1 305 ? 5.919 -29.009 6.017 1.00 91.75 305 TYR A CA 1
ATOM 2448 C C . TYR A 1 305 ? 7.159 -29.167 6.897 1.00 91.75 305 TYR A C 1
ATOM 2450 O O . TYR A 1 305 ? 7.033 -29.168 8.115 1.00 91.75 305 TYR A O 1
ATOM 2458 N N . ASP A 1 306 ? 8.352 -29.256 6.309 1.00 91.88 306 ASP A N 1
ATOM 2459 C CA . ASP A 1 306 ? 9.586 -29.468 7.069 1.00 91.88 306 ASP A CA 1
ATOM 2460 C C . ASP A 1 306 ? 9.939 -28.232 7.915 1.00 91.88 306 ASP A C 1
ATOM 2462 O O . ASP A 1 306 ? 10.361 -28.359 9.066 1.00 91.88 306 ASP A O 1
ATOM 2466 N N . LEU A 1 307 ? 9.683 -27.030 7.387 1.00 92.62 307 LEU A N 1
ATOM 2467 C CA . LEU A 1 307 ? 9.907 -25.757 8.086 1.00 92.62 307 LEU A CA 1
ATOM 2468 C C . LEU A 1 307 ? 8.919 -25.498 9.231 1.00 92.62 307 LEU A C 1
ATOM 2470 O O . LEU A 1 307 ? 9.293 -24.893 10.240 1.00 92.62 307 LEU A O 1
ATOM 2474 N N . LEU A 1 308 ? 7.666 -25.936 9.080 1.00 93.62 308 LEU A N 1
ATOM 2475 C CA . LEU A 1 308 ? 6.598 -25.759 10.071 1.00 93.62 308 LEU A CA 1
ATOM 2476 C C . LEU A 1 308 ? 6.153 -27.083 10.703 1.00 93.62 308 LEU A C 1
ATOM 2478 O O . LEU A 1 308 ? 5.007 -27.230 11.129 1.00 93.62 308 LEU A O 1
ATOM 2482 N N . LYS A 1 309 ? 7.043 -28.078 10.762 1.00 92.56 309 LYS A N 1
ATOM 2483 C CA . LYS A 1 309 ? 6.682 -29.438 11.181 1.00 92.56 309 LYS A CA 1
ATOM 2484 C C . LYS A 1 309 ? 6.015 -29.466 12.555 1.00 92.56 309 LYS A C 1
ATOM 2486 O O . LYS A 1 309 ? 5.030 -30.169 12.756 1.00 92.56 309 LYS A O 1
ATOM 2491 N N . LYS A 1 310 ? 6.541 -28.689 13.504 1.00 92.88 310 LYS A N 1
ATOM 2492 C CA . LYS A 1 310 ? 6.028 -28.631 14.880 1.00 92.88 310 LYS A CA 1
ATOM 2493 C C . LYS A 1 310 ? 4.628 -28.021 14.923 1.00 92.88 310 LYS A C 1
ATOM 2495 O O . LYS A 1 310 ? 3.763 -28.499 15.652 1.00 92.88 310 LYS A O 1
ATOM 2500 N N . GLU A 1 311 ? 4.418 -26.975 14.141 1.00 93.38 311 GLU A N 1
ATOM 2501 C CA . GLU A 1 311 ? 3.169 -26.243 14.019 1.00 93.38 311 GLU A CA 1
ATOM 2502 C C . GLU A 1 311 ? 2.109 -27.115 13.333 1.00 93.38 311 GLU A C 1
ATOM 2504 O O . GLU A 1 311 ? 0.996 -27.222 13.843 1.00 93.38 311 GLU A O 1
ATOM 2509 N N . PHE A 1 312 ? 2.472 -27.834 12.263 1.00 92.44 312 PHE A N 1
ATOM 2510 C CA . PHE A 1 312 ? 1.597 -28.803 11.602 1.00 92.44 312 PHE A CA 1
ATOM 2511 C C . PHE A 1 312 ? 1.256 -29.998 12.501 1.00 92.44 312 PHE A C 1
ATOM 2513 O O . PHE A 1 312 ? 0.077 -30.307 12.656 1.00 92.44 312 PHE A O 1
ATOM 2520 N N . ASP A 1 313 ? 2.229 -30.633 13.160 1.00 90.19 313 ASP A N 1
ATOM 2521 C CA . ASP A 1 313 ? 1.960 -31.750 14.081 1.00 90.19 313 ASP A CA 1
ATOM 2522 C C . ASP A 1 313 ? 1.037 -31.302 15.242 1.00 90.19 313 ASP A C 1
ATOM 2524 O O . ASP A 1 313 ? 0.092 -32.006 15.607 1.00 90.19 313 ASP A O 1
ATOM 2528 N N . SER A 1 314 ? 1.238 -30.091 15.779 1.00 91.69 314 SER A N 1
ATOM 2529 C CA . SER A 1 314 ? 0.355 -29.511 16.803 1.00 91.69 314 SER A CA 1
ATOM 2530 C C . SER A 1 314 ? -1.041 -29.180 16.263 1.00 91.69 314 SER A C 1
ATOM 2532 O O . SER A 1 314 ? -2.034 -29.320 16.982 1.00 91.69 314 SER A O 1
ATOM 2534 N N . SER A 1 315 ? -1.131 -28.741 15.005 1.00 90.88 315 SER A N 1
ATOM 2535 C CA . SER A 1 315 ? -2.391 -28.422 14.328 1.00 90.88 315 SER A CA 1
ATOM 2536 C C . SER A 1 315 ? -3.268 -29.658 14.138 1.00 90.88 315 SER A C 1
ATOM 2538 O O . SER A 1 315 ? -4.466 -29.600 14.406 1.00 90.88 315 SER A O 1
ATOM 2540 N N . ILE A 1 316 ? -2.652 -30.789 13.775 1.00 90.50 316 ILE A N 1
ATOM 2541 C CA . ILE A 1 316 ? -3.319 -32.085 13.623 1.00 90.50 316 ILE A CA 1
ATOM 2542 C C . ILE A 1 316 ? -3.893 -32.508 14.969 1.00 90.50 316 ILE A C 1
ATOM 2544 O O . ILE A 1 316 ? -5.092 -32.741 15.069 1.00 90.50 316 ILE A O 1
ATOM 2548 N N . LYS A 1 317 ? -3.076 -32.489 16.029 1.00 90.88 317 LYS A N 1
ATOM 2549 C CA . LYS A 1 317 ? -3.525 -32.843 17.381 1.00 90.88 317 LYS A CA 1
ATOM 2550 C C . LYS A 1 317 ? -4.698 -31.974 17.849 1.00 90.88 317 LYS A C 1
ATOM 2552 O O . LYS A 1 317 ? -5.699 -32.483 18.340 1.00 90.88 317 LYS A O 1
ATOM 2557 N N . THR A 1 318 ? -4.603 -30.659 17.649 1.00 89.94 318 THR A N 1
ATOM 2558 C CA . THR A 1 318 ? -5.661 -29.716 18.054 1.00 89.94 318 THR A CA 1
ATOM 2559 C C . THR A 1 318 ? -6.951 -29.940 17.263 1.00 89.94 318 THR A C 1
ATOM 2561 O O . THR A 1 318 ? -8.048 -29.787 17.799 1.00 89.94 318 THR A O 1
ATOM 2564 N N . TYR A 1 319 ? -6.835 -30.297 15.984 1.00 90.38 319 TYR A N 1
ATOM 2565 C CA . TYR A 1 319 ? -7.980 -30.636 15.150 1.00 90.38 319 TYR A CA 1
ATOM 2566 C C . TYR A 1 319 ? -8.607 -31.967 15.572 1.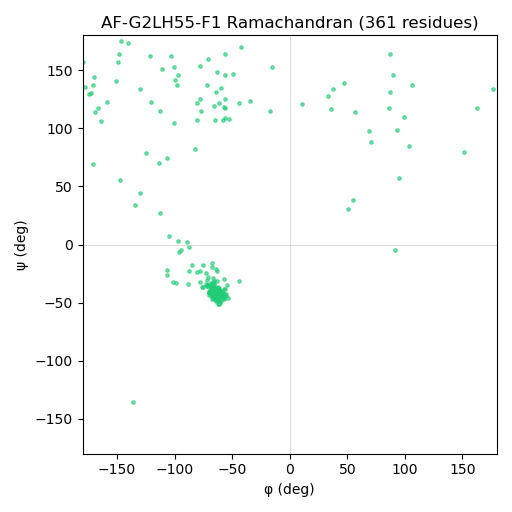00 90.38 319 TYR A C 1
ATOM 2568 O O . TYR A 1 319 ? -9.823 -32.044 15.682 1.00 90.38 319 TYR A O 1
ATOM 2576 N N . GLU A 1 320 ? -7.810 -32.988 15.885 1.00 89.44 320 GLU A N 1
ATOM 2577 C CA . GLU A 1 320 ? -8.295 -34.285 16.373 1.00 89.44 320 GLU A CA 1
ATOM 2578 C C . GLU A 1 320 ? -9.035 -34.185 17.712 1.00 89.44 320 GLU A C 1
ATOM 2580 O O . GLU A 1 320 ? -10.036 -34.873 17.902 1.00 89.44 320 GLU A O 1
ATOM 2585 N N . GLU A 1 321 ? -8.578 -33.311 18.614 1.00 90.44 321 GLU A N 1
ATOM 2586 C CA . GLU A 1 321 ? -9.220 -33.061 19.912 1.00 90.44 321 GLU A CA 1
ATOM 2587 C C . GLU A 1 321 ? -10.548 -32.297 19.792 1.00 90.44 321 GLU A C 1
ATOM 2589 O O . GLU A 1 321 ? -11.431 -32.453 20.634 1.00 90.44 321 GLU A O 1
ATOM 2594 N N . ARG A 1 322 ? -10.691 -31.439 18.773 1.00 89.94 322 ARG A N 1
ATOM 2595 C CA . ARG A 1 322 ? -11.828 -30.508 18.642 1.00 89.94 322 ARG A CA 1
ATOM 2596 C C . ARG A 1 322 ? -12.834 -30.888 17.559 1.00 89.94 322 ARG A C 1
ATOM 2598 O O . ARG A 1 322 ? -13.960 -30.397 17.600 1.00 89.94 322 ARG A O 1
ATOM 2605 N N . ALA A 1 323 ? -12.437 -31.691 16.575 1.00 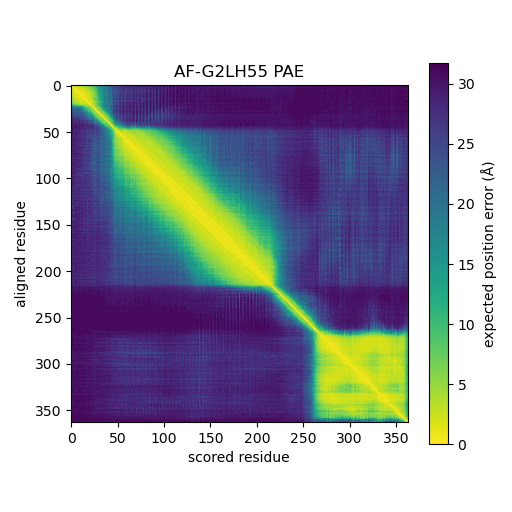87.38 323 ALA A N 1
ATOM 2606 C CA . ALA A 1 323 ? -13.295 -32.131 15.483 1.00 87.38 323 ALA A CA 1
ATOM 2607 C C . ALA A 1 323 ? -13.868 -33.524 15.760 1.00 87.38 323 ALA A C 1
ATOM 2609 O O . ALA A 1 323 ? -13.163 -34.445 16.185 1.00 87.38 323 ALA A O 1
ATOM 2610 N N . ASP A 1 324 ? -15.158 -33.672 15.464 1.00 87.00 324 ASP A N 1
ATOM 2611 C CA . ASP A 1 324 ? -15.895 -34.909 15.691 1.00 87.00 324 ASP A CA 1
ATOM 2612 C C . ASP A 1 324 ? -15.277 -36.094 14.914 1.00 87.00 324 ASP A C 1
ATOM 2614 O O . ASP A 1 324 ? -14.952 -35.935 13.729 1.00 87.00 324 ASP A O 1
ATOM 2618 N N . PRO A 1 325 ? -15.100 -37.278 15.539 1.00 84.38 325 PRO A N 1
ATOM 2619 C CA . PRO A 1 325 ? -14.536 -38.454 14.878 1.00 84.38 325 PRO A CA 1
ATOM 2620 C C . PRO A 1 325 ? -15.260 -38.860 13.588 1.00 84.38 325 PRO A C 1
ATOM 2622 O O . PRO A 1 325 ? -14.599 -39.290 12.644 1.00 84.38 325 PRO A O 1
ATOM 2625 N N . GLN A 1 326 ? -16.586 -38.694 13.512 1.00 83.25 326 GLN A N 1
ATOM 2626 C CA . GLN A 1 326 ? -17.365 -39.061 12.324 1.00 83.25 326 GLN A CA 1
ATOM 2627 C C . GLN A 1 326 ? -17.027 -38.151 11.138 1.00 83.25 326 GLN A C 1
ATOM 2629 O O . GLN A 1 326 ? -16.799 -38.627 10.028 1.00 83.25 326 GLN A O 1
ATOM 2634 N N . VAL A 1 327 ? -16.889 -36.845 11.386 1.00 85.56 327 VAL A N 1
ATOM 2635 C CA . VAL A 1 327 ? -16.506 -35.872 10.353 1.00 85.56 327 VAL A CA 1
ATOM 2636 C C . VAL A 1 327 ? -15.064 -36.082 9.903 1.00 85.56 327 VAL A C 1
ATOM 2638 O O . VAL A 1 327 ? -14.769 -35.934 8.721 1.00 85.56 327 VAL A O 1
ATOM 2641 N N . ARG A 1 328 ? -14.162 -36.448 10.824 1.00 84.75 328 ARG A N 1
ATOM 2642 C CA . ARG A 1 328 ? -12.757 -36.740 10.494 1.00 84.75 328 ARG A CA 1
ATOM 2643 C C . ARG A 1 328 ? -12.598 -37.974 9.605 1.00 84.75 328 ARG A C 1
ATOM 2645 O O . ARG A 1 328 ? -11.676 -37.994 8.795 1.00 84.75 328 ARG A O 1
ATOM 2652 N N . ALA A 1 329 ? -13.481 -38.963 9.739 1.00 81.62 329 ALA A N 1
ATOM 2653 C CA . ALA A 1 329 ? -13.504 -40.137 8.867 1.00 81.62 329 ALA A CA 1
ATOM 2654 C C . ALA A 1 329 ? -14.043 -39.811 7.461 1.00 81.62 329 ALA A 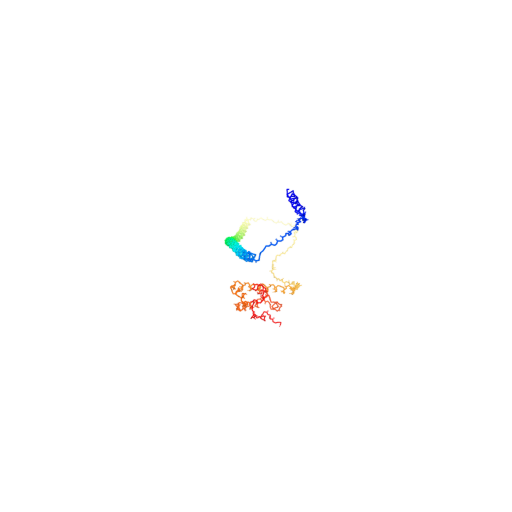C 1
ATOM 2656 O O . ALA A 1 329 ? -13.590 -40.387 6.475 1.00 81.62 329 ALA A O 1
ATOM 2657 N N . GLU A 1 330 ? -14.993 -38.878 7.359 1.00 82.81 330 GLU A N 1
ATOM 2658 C CA . GLU A 1 330 ? -15.650 -38.528 6.095 1.00 82.81 330 GLU A CA 1
ATOM 2659 C C . GLU A 1 330 ? -14.921 -37.430 5.301 1.00 82.81 330 GLU A C 1
ATOM 2661 O O . GLU A 1 330 ? -14.951 -37.420 4.071 1.00 82.81 330 GLU A O 1
ATOM 2666 N N . SER A 1 331 ? -14.288 -36.462 5.969 1.00 83.00 331 SER A N 1
ATOM 2667 C CA . SER A 1 331 ? -13.706 -35.283 5.318 1.00 83.00 331 SER A CA 1
ATOM 2668 C C . SER A 1 331 ? -12.501 -34.714 6.059 1.00 83.00 331 SER A C 1
ATOM 2670 O O . SER A 1 331 ? -12.489 -34.545 7.278 1.00 83.00 331 SER A O 1
ATOM 2672 N N . ASN A 1 332 ? -11.500 -34.287 5.289 1.00 85.50 332 ASN A N 1
ATOM 2673 C CA . ASN A 1 332 ? -10.292 -33.676 5.826 1.00 85.50 332 ASN A CA 1
ATOM 2674 C C . ASN A 1 332 ? -10.246 -32.166 5.574 1.00 85.50 332 ASN A C 1
ATOM 2676 O O . ASN A 1 332 ? -9.487 -31.658 4.746 1.00 85.50 332 ASN A O 1
ATOM 2680 N N . TYR A 1 333 ? -11.056 -31.432 6.334 1.00 91.00 333 TYR A N 1
ATOM 2681 C CA . TYR A 1 333 ? -11.091 -29.976 6.229 1.00 91.00 333 TYR A CA 1
ATOM 2682 C C . TYR A 1 333 ? -9.762 -29.322 6.606 1.00 91.00 333 TYR A C 1
ATOM 2684 O O . TYR A 1 333 ? -9.421 -28.291 6.034 1.00 91.00 333 TYR A O 1
ATOM 2692 N N . LEU A 1 334 ? -8.992 -29.901 7.531 1.00 90.69 334 LEU A N 1
ATOM 2693 C CA . LEU A 1 334 ? -7.701 -29.331 7.910 1.00 90.69 334 LEU A CA 1
ATOM 2694 C C . LEU A 1 334 ? -6.743 -29.288 6.712 1.00 90.69 334 LEU A C 1
ATOM 2696 O O . LEU A 1 334 ? -6.189 -28.230 6.421 1.00 90.69 334 LEU A O 1
ATOM 2700 N N . TYR A 1 335 ? -6.604 -30.395 5.980 1.00 91.31 335 TYR A N 1
ATOM 2701 C CA . TYR A 1 335 ? -5.780 -30.449 4.772 1.00 91.31 335 TYR A CA 1
ATOM 2702 C C . TYR A 1 335 ? -6.274 -29.489 3.685 1.00 91.31 335 TYR A C 1
ATOM 2704 O O . TYR A 1 335 ? -5.488 -28.696 3.167 1.00 91.31 335 TYR A O 1
ATOM 2712 N N . GLU A 1 336 ? -7.577 -29.498 3.395 1.00 90.62 336 GLU A N 1
ATOM 2713 C CA . GLU A 1 336 ? -8.196 -28.602 2.408 1.00 90.62 336 GLU A CA 1
ATOM 2714 C C . GLU A 1 336 ? -7.873 -27.128 2.697 1.00 90.62 336 GLU A C 1
ATOM 2716 O O . GLU A 1 336 ? -7.458 -26.372 1.814 1.00 90.62 336 GLU A O 1
ATOM 2721 N N . TYR A 1 337 ? -8.000 -26.706 3.960 1.00 92.12 337 TYR A N 1
ATOM 2722 C CA . TYR A 1 337 ? -7.684 -25.335 4.353 1.00 92.12 337 TYR A CA 1
ATOM 2723 C C . TYR A 1 337 ? -6.182 -25.040 4.339 1.00 92.12 337 TYR A C 1
ATOM 2725 O O . TYR A 1 337 ? -5.809 -23.924 3.976 1.00 92.12 337 TYR A O 1
ATOM 2733 N N . ILE A 1 338 ? -5.317 -26.000 4.678 1.00 92.50 338 ILE A N 1
ATOM 2734 C CA . ILE A 1 338 ? -3.858 -25.846 4.562 1.00 92.50 338 ILE A CA 1
ATOM 2735 C C . ILE A 1 338 ? -3.471 -25.583 3.104 1.00 92.50 338 ILE A C 1
ATOM 2737 O O . ILE A 1 338 ? -2.785 -24.599 2.815 1.00 92.50 338 ILE A O 1
ATOM 2741 N N . VAL A 1 339 ? -3.954 -26.407 2.172 1.00 92.06 339 VAL A N 1
ATOM 2742 C CA . VAL A 1 339 ? -3.660 -26.244 0.742 1.00 92.06 339 VAL A CA 1
ATOM 2743 C C . VAL A 1 339 ? -4.220 -24.919 0.233 1.00 92.06 339 VAL A C 1
ATOM 2745 O O . VAL A 1 339 ? -3.504 -24.139 -0.394 1.00 92.06 339 VAL A O 1
ATOM 2748 N N . LYS A 1 340 ? -5.472 -24.600 0.572 1.00 93.19 340 LYS A N 1
ATOM 2749 C CA . LYS A 1 340 ? -6.135 -23.374 0.115 1.00 93.19 340 LYS A CA 1
ATOM 2750 C C . LYS A 1 340 ? -5.506 -22.093 0.668 1.00 93.19 340 LYS A C 1
ATOM 2752 O O . LYS A 1 340 ? -5.377 -21.119 -0.065 1.00 93.19 340 LYS A O 1
ATOM 2757 N N . SER A 1 341 ? -5.166 -22.061 1.957 1.00 92.44 341 SER A N 1
ATOM 2758 C CA . SER A 1 341 ? -4.805 -20.822 2.663 1.00 92.44 341 SER A CA 1
ATOM 2759 C C . SER A 1 341 ? -3.302 -20.620 2.848 1.00 92.44 341 SER A C 1
ATOM 2761 O O . SER A 1 341 ? -2.856 -19.468 2.895 1.00 92.44 341 SER A O 1
ATOM 2763 N N . LEU A 1 342 ? -2.534 -21.706 2.997 1.00 91.00 342 LEU A N 1
ATOM 2764 C CA . LEU A 1 342 ? -1.076 -21.649 3.160 1.00 91.00 342 LEU A CA 1
ATOM 2765 C C . LEU A 1 342 ? -0.346 -21.916 1.844 1.00 91.00 342 LEU A C 1
ATOM 2767 O O . LEU A 1 342 ? 0.697 -21.319 1.614 1.00 91.00 342 LEU A O 1
ATOM 2771 N N . CYS A 1 343 ? -0.903 -22.763 0.975 1.00 89.12 343 CYS A N 1
ATOM 2772 C CA . CYS A 1 343 ? -0.245 -23.167 -0.272 1.00 89.12 343 CYS A CA 1
ATOM 2773 C C . CYS A 1 343 ? -0.840 -22.505 -1.527 1.00 89.12 343 CYS A C 1
ATOM 2775 O O . CYS A 1 343 ? -0.483 -22.877 -2.640 1.00 89.12 343 CYS A O 1
ATOM 2777 N N . ASN A 1 344 ? -1.767 -21.549 -1.373 1.00 88.50 344 ASN A N 1
ATOM 2778 C CA . ASN A 1 344 ? -2.484 -20.884 -2.473 1.00 88.50 344 ASN A CA 1
ATOM 2779 C C . ASN A 1 344 ? -3.115 -21.855 -3.497 1.00 88.50 344 ASN A C 1
ATOM 2781 O O . ASN A 1 344 ? -3.252 -21.521 -4.672 1.00 88.50 344 ASN A O 1
ATOM 2785 N N . GLY A 1 345 ? -3.513 -23.051 -3.055 1.00 87.50 345 GLY A N 1
ATOM 2786 C CA . GLY A 1 345 ? -4.119 -24.079 -3.901 1.00 87.50 345 GLY A CA 1
ATOM 2787 C C . GLY A 1 345 ? -3.144 -25.081 -4.525 1.00 87.50 345 GLY A C 1
ATOM 2788 O O . GLY A 1 345 ? -3.617 -26.035 -5.134 1.00 87.50 345 GLY A O 1
ATOM 2789 N N . ASP A 1 346 ? -1.824 -24.921 -4.362 1.00 89.12 346 ASP A N 1
ATOM 2790 C CA . ASP A 1 346 ? -0.833 -25.875 -4.881 1.00 89.12 346 ASP A CA 1
ATOM 2791 C C . ASP A 1 346 ? -0.324 -26.822 -3.774 1.00 89.12 346 ASP A C 1
ATOM 2793 O O . ASP A 1 346 ? 0.505 -26.427 -2.949 1.00 89.12 346 ASP A O 1
ATOM 2797 N N . PRO A 1 347 ? -0.769 -28.091 -3.734 1.00 88.00 347 PRO A N 1
ATOM 2798 C CA . PRO A 1 347 ? -0.332 -29.046 -2.717 1.00 88.00 347 PRO A CA 1
ATOM 2799 C C . PRO A 1 347 ? 1.149 -29.438 -2.849 1.00 88.00 347 PRO A C 1
ATOM 2801 O O . PRO A 1 347 ? 1.726 -29.941 -1.886 1.00 88.00 347 PRO A O 1
ATOM 2804 N N . SER A 1 348 ? 1.792 -29.177 -3.994 1.00 89.06 348 SER A N 1
ATOM 2805 C CA . SER A 1 348 ? 3.208 -29.504 -4.237 1.00 89.06 348 SER A CA 1
ATOM 2806 C C . SER A 1 348 ? 4.161 -28.738 -3.313 1.00 89.06 348 SER A C 1
ATOM 2808 O O . SER A 1 348 ? 5.303 -29.144 -3.109 1.00 89.06 348 SER A O 1
ATOM 2810 N N . VAL A 1 349 ? 3.693 -27.622 -2.750 1.00 91.00 349 VAL A N 1
ATOM 2811 C CA . VAL A 1 349 ? 4.458 -26.734 -1.868 1.00 91.00 349 VAL A CA 1
ATOM 2812 C C . VAL A 1 349 ? 4.693 -27.336 -0.477 1.00 91.00 349 VAL A C 1
ATOM 2814 O O . VAL A 1 349 ? 5.671 -26.995 0.193 1.00 91.00 349 VAL A O 1
ATOM 2817 N N . LEU A 1 350 ? 3.829 -28.260 -0.044 1.00 87.19 350 LEU A N 1
ATOM 2818 C CA . LEU A 1 350 ? 3.957 -28.927 1.255 1.00 87.19 350 LEU A CA 1
ATOM 2819 C C . LEU A 1 350 ? 5.238 -29.762 1.361 1.00 87.19 350 LEU A C 1
ATOM 2821 O O . LEU A 1 350 ? 5.746 -29.949 2.464 1.00 87.19 350 LEU A O 1
ATOM 2825 N N . GLY A 1 351 ? 5.798 -30.177 0.225 1.00 87.19 351 GLY A N 1
ATOM 2826 C CA . GLY A 1 351 ? 7.004 -30.988 0.153 1.00 87.19 351 GLY A CA 1
ATOM 2827 C C . GLY A 1 351 ? 6.716 -32.486 0.238 1.00 87.19 351 GLY A C 1
ATOM 2828 O O . GLY A 1 351 ? 5.641 -32.931 0.637 1.00 87.19 351 GLY A O 1
ATOM 2829 N N . VAL A 1 352 ? 7.710 -33.281 -0.155 1.00 83.62 352 VAL A N 1
ATOM 2830 C CA . VAL A 1 352 ? 7.599 -34.747 -0.284 1.00 83.62 352 VAL A CA 1
ATOM 2831 C C . VAL A 1 352 ? 7.429 -35.478 1.051 1.00 83.62 352 VAL A C 1
ATOM 2833 O O . VAL A 1 352 ? 6.957 -36.608 1.073 1.00 83.62 352 VAL A O 1
ATOM 2836 N N . ASN A 1 353 ? 7.785 -34.829 2.161 1.00 84.50 353 ASN A N 1
ATOM 2837 C CA . ASN A 1 353 ? 7.721 -35.397 3.509 1.00 84.50 353 ASN A CA 1
ATOM 2838 C C . ASN A 1 353 ? 6.367 -35.174 4.203 1.00 84.50 353 ASN A C 1
ATOM 2840 O O . ASN A 1 353 ? 6.212 -35.545 5.369 1.00 84.50 353 ASN A O 1
ATOM 2844 N N . PHE A 1 354 ? 5.397 -34.549 3.527 1.00 85.12 354 PHE A N 1
ATOM 2845 C CA . PHE A 1 354 ? 4.087 -34.285 4.112 1.00 85.12 354 PHE A CA 1
ATOM 2846 C C . PHE A 1 354 ? 3.336 -35.604 4.388 1.00 85.12 354 PHE A C 1
ATOM 2848 O O . PHE A 1 354 ? 3.059 -36.360 3.454 1.00 85.12 354 PHE A O 1
ATOM 2855 N N . PRO A 1 355 ? 2.986 -35.911 5.652 1.00 82.44 355 PRO A N 1
ATOM 2856 C CA . PRO A 1 355 ? 2.474 -37.218 6.037 1.00 82.44 355 PRO A CA 1
ATOM 2857 C C . PRO A 1 355 ? 0.980 -37.324 5.734 1.00 82.44 355 PRO A C 1
ATOM 2859 O O . PRO A 1 355 ? 0.142 -37.162 6.624 1.00 82.44 355 PRO A O 1
ATOM 2862 N N . MET A 1 356 ? 0.635 -37.624 4.483 1.00 78.38 356 MET A N 1
ATOM 2863 C CA . MET A 1 356 ? -0.766 -37.740 4.069 1.00 78.38 356 MET A CA 1
ATOM 2864 C C . MET A 1 356 ? -1.5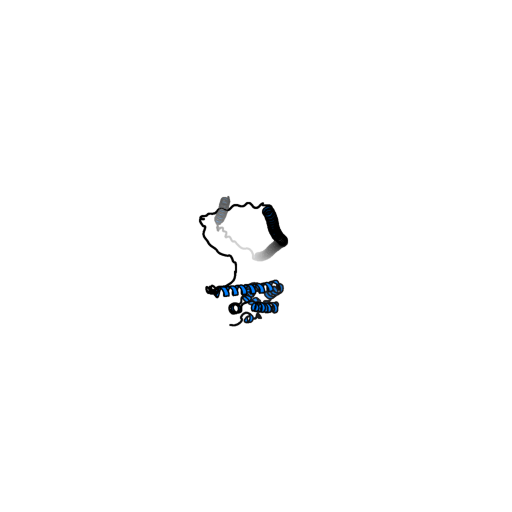63 -38.767 4.871 1.00 78.38 356 MET A C 1
ATOM 2866 O O . MET A 1 356 ? -2.747 -38.550 5.106 1.00 78.38 356 MET A O 1
ATOM 2870 N N . ASP A 1 357 ? -0.927 -39.821 5.377 1.00 77.50 357 ASP A N 1
ATOM 2871 C CA . ASP A 1 357 ? -1.595 -40.847 6.185 1.00 77.50 357 ASP A CA 1
ATOM 2872 C C . ASP A 1 357 ? -2.096 -40.313 7.537 1.00 77.50 357 ASP A C 1
ATOM 2874 O O . ASP A 1 357 ? -3.120 -40.761 8.041 1.00 77.50 357 ASP A O 1
ATOM 2878 N N . LYS A 1 358 ? -1.438 -39.292 8.110 1.00 72.56 358 LYS A N 1
ATOM 2879 C CA . LYS A 1 358 ? -1.933 -38.624 9.332 1.00 72.56 358 LYS A CA 1
ATOM 2880 C C . LYS A 1 358 ? -3.178 -37.779 9.066 1.00 72.56 358 LYS A C 1
ATOM 2882 O O . LYS A 1 358 ? -3.993 -37.555 9.952 1.00 72.56 358 LYS A O 1
ATOM 2887 N N . PHE A 1 359 ? -3.299 -37.297 7.838 1.00 68.56 359 PHE A N 1
ATOM 2888 C CA . PHE A 1 359 ? -4.411 -36.500 7.340 1.00 68.56 359 PHE A CA 1
ATOM 2889 C C . PHE A 1 359 ? -5.540 -37.397 6.797 1.00 68.56 359 PHE A C 1
ATOM 2891 O O . PHE A 1 359 ? -6.704 -37.008 6.768 1.00 68.56 359 PHE A O 1
ATOM 2898 N N . ARG A 1 360 ? -5.221 -38.631 6.417 1.00 58.03 360 ARG A N 1
ATOM 2899 C CA . ARG A 1 360 ? -6.146 -39.641 5.920 1.00 58.03 360 ARG A CA 1
ATOM 2900 C C . ARG A 1 360 ? -6.208 -40.780 6.930 1.00 58.03 360 ARG A C 1
ATOM 2902 O O . ARG A 1 360 ? -5.683 -41.858 6.674 1.00 58.03 360 ARG A O 1
ATOM 2909 N N . GLN A 1 361 ? -6.812 -40.544 8.096 1.00 51.84 361 GLN A N 1
ATOM 2910 C CA . GLN A 1 361 ? -7.055 -41.666 8.999 1.00 51.84 361 GLN A CA 1
ATOM 2911 C C . GLN A 1 361 ? -7.986 -42.660 8.294 1.00 51.84 361 GLN A C 1
ATOM 2913 O O . GLN A 1 361 ? -9.056 -42.297 7.805 1.00 51.84 361 GLN A O 1
ATOM 2918 N N . SER A 1 362 ? -7.478 -43.885 8.159 1.00 37.16 362 SER A N 1
ATOM 2919 C CA . SER A 1 362 ? -8.149 -45.024 7.542 1.00 37.16 362 SER A CA 1
ATOM 2920 C C . SER A 1 362 ? -9.486 -45.305 8.218 1.00 37.16 362 SER A C 1
ATOM 2922 O O . SER A 1 362 ? -9.624 -45.122 9.428 1.00 37.16 362 SER A O 1
ATOM 2924 N N . SER A 1 363 ? -10.433 -45.751 7.392 1.00 34.41 363 SER A N 1
ATOM 2925 C CA . SER A 1 363 ? -11.674 -46.417 7.790 1.00 34.41 363 SER A CA 1
ATOM 2926 C C . SER A 1 363 ? -11.473 -47.523 8.818 1.00 34.41 363 SER A C 1
ATOM 2928 O O . SER A 1 363 ? -10.399 -48.170 8.791 1.00 34.41 363 SER A O 1
#

Sequence (363 aa):
MYYAIAIVVLAVVATAVWFFVFKGKKTDDAGLGLTGIASPALAAPDDSQAAARAAAAQREAEAQRQAEAAQRAAEEQRRAEEARRAEEQRRLEEQRRLEEQRRLEEQRRAEEERRRAEEAARRAAEEARLAEEQRRLEEQRRLEEQRRAEEERRRAEEAARRAAEEARRAEEQRRLEEQRRLEEQRRAEEAARLAAEEQRRAEEARRALEAQQRAQQLPEFDVNAAPDPTPPAPTTEETEIPAYFVPPGGETVALGSPKPAQPTQFKASEELHKVAQRVARTIVSDIKIYNPQKIEQGIAQKNLYDLLKKEFDSSIKTYEERADPQVRAESNYLYEYIVKSLCNGDPSVLGVNFPMDKFRQSS

Mean predicted aligned error: 22.2 Å

pLDDT: mean 81.1, std 20.93, range [31.25, 98.06]

Radius of gyration: 71.87 Å; Cα contacts (8 Å, |Δi|>4): 103; chains: 1; bounding box: 172×68×216 Å

Secondary structure (DSSP, 8-state):
-HHHHHHHHHHHHHHHHHHHHS----------------------TTHHHHHHHHHHHHHHHHHHHHHHHHHHHHHHHHHHHHHHHHHHHHHHHHHHHHHHHHHHHHHHHHHHHHHHHHHHHHHHHHHHHHHHHHHHHHHHHHHHHHHHHHHHHHHHHHHHHHHHHHHHHHHHHHHHHHHHHHHHHHHHHHHHHHHHHHHHHHHHHHHHHHHHHHHHTPPP----------PPP-------------------------------HHHHHHHHHHHHHHHHHHHHHHHHHH-HHHHHHHHHHT-HHHHTHHHHHHHHHHHHHHS-HHHHHH--HHHHHHHHHHSTT-GGGG-TT--HHHHS---

Solvent-accessible surface area (backbone atoms only — not comparable to full-atom values): 21436 Å² total; per-residue (Å²): 113,73,72,65,54,53,53,54,53,50,54,53,54,52,52,55,54,53,59,64,74,72,69,85,87,85,82,82,89,86,86,88,86,80,90,85,90,76,85,84,84,92,81,75,85,70,67,57,57,56,53,51,52,52,52,49,53,51,50,50,55,47,50,50,52,50,50,52,51,50,50,51,51,52,50,51,51,50,53,53,50,51,51,50,53,53,51,51,51,50,53,51,50,51,50,50,52,53,51,50,51,50,51,52,52,51,49,50,52,53,50,52,50,51,50,52,52,51,52,52,50,50,53,54,52,50,52,51,49,52,53,49,51,50,50,52,54,51,50,50,49,52,51,51,50,50,52,52,52,51,52,50,50,51,52,52,52,53,50,51,51,52,52,52,50,52,50,50,54,52,50,51,51,49,53,52,51,51,52,50,52,54,51,51,49,52,53,51,52,51,51,52,50,51,52,53,49,52,50,49,52,53,50,49,52,49,51,51,51,52,51,51,54,52,62,73,68,56,79,94,77,90,79,92,83,84,84,86,86,87,84,82,85,85,81,86,81,90,81,79,86,79,88,84,89,85,88,88,83,90,79,83,89,76,88,81,78,78,69,79,72,69,69,52,68,65,60,56,49,50,51,51,49,53,50,34,45,50,52,25,49,50,52,47,49,50,53,51,71,77,36,53,70,53,48,55,50,10,58,75,69,33,34,29,37,74,73,39,41,70,59,50,56,51,44,52,53,55,46,62,77,72,33,56,71,71,49,52,64,75,46,53,48,52,58,55,39,39,26,51,72,75,38,75,62,41,66,72,28,36,26,93,83,50,63,59,63,81,64,49,54,76,133